Protein AF-A0A957SLB6-F1 (afdb_monomer)

pLDDT: mean 79.41, std 16.21, range [36.03, 94.94]

Nearest PDB structures (foldseek):
  7yth-assembly1_B  TM=6.280E-01  e=1.125E+00  Nostoc flagelliforme CCNUN1
  8pyh-assembly2_B  TM=6.156E-01  e=1.125E+00  Crinalium epipsammum PCC 9333
  3mg2-assembly3_B  TM=5.887E-01  e=1.190E+00  Synechocystis sp. PCC 6803
  5tuw-assembly1_E  TM=5.906E-01  e=1.407E+00  Synechocystis sp. PCC 6803 substr. Kazusa
  5tuw-assembly1_B  TM=5.927E-01  e=5.098E+00  Synechocystis sp. PCC 6803 substr. Kazusa

Radius of gyration: 18.24 Å; Cα contacts (8 Å, |Δi|>4): 444; chains: 1; bounding box: 50×48×40 Å

Structure (mmCIF, N/CA/C/O backbone):
data_AF-A0A957SLB6-F1
#
_entry.id   AF-A0A957SLB6-F1
#
loop_
_atom_site.group_PDB
_atom_site.id
_atom_site.type_symbol
_atom_site.label_atom_id
_atom_site.label_alt_id
_atom_site.label_comp_id
_atom_site.label_asym_id
_atom_site.label_entity_id
_atom_site.label_seq_id
_atom_site.pdbx_PDB_ins_code
_atom_site.Cartn_x
_atom_site.Cartn_y
_atom_site.Cartn_z
_atom_site.occupancy
_atom_site.B_iso_or_equiv
_atom_site.auth_seq_id
_atom_site.auth_comp_id
_atom_site.auth_asym_id
_atom_site.auth_atom_id
_atom_site.pdbx_PDB_model_num
ATOM 1 N N . GLU A 1 1 ? -24.392 -3.497 14.596 1.00 47.75 1 GLU A N 1
ATOM 2 C CA . GLU A 1 1 ? -22.924 -3.612 14.451 1.00 47.75 1 GLU A CA 1
ATOM 3 C C . GLU A 1 1 ? -22.234 -2.754 15.508 1.00 47.75 1 GLU A C 1
ATOM 5 O O . GLU A 1 1 ? -22.861 -1.812 15.976 1.00 47.75 1 GLU A O 1
ATOM 10 N N . GLY A 1 2 ? -21.034 -3.131 15.971 1.00 52.12 2 GLY A N 1
ATOM 11 C CA . GLY A 1 2 ? -20.387 -2.530 17.157 1.00 52.12 2 GLY A CA 1
ATOM 12 C C . GLY A 1 2 ? -20.939 -3.017 18.508 1.00 52.12 2 GLY A C 1
ATOM 13 O O . GLY A 1 2 ? -20.528 -2.544 19.563 1.00 52.12 2 GLY A O 1
ATOM 14 N N . ARG A 1 3 ? -21.874 -3.978 18.490 1.00 54.09 3 ARG A N 1
ATOM 15 C CA . ARG A 1 3 ? -22.311 -4.684 19.698 1.00 54.09 3 ARG A CA 1
ATOM 16 C C . ARG A 1 3 ? -21.194 -5.607 20.159 1.00 54.09 3 ARG A C 1
ATOM 18 O O . ARG A 1 3 ? -20.511 -6.208 19.332 1.00 54.09 3 ARG A O 1
ATOM 25 N N . ARG A 1 4 ? -21.059 -5.742 21.478 1.00 61.12 4 ARG A N 1
ATOM 26 C CA . ARG A 1 4 ? -20.295 -6.830 22.081 1.00 61.12 4 ARG A CA 1
ATOM 27 C C . ARG A 1 4 ? -20.745 -8.134 21.417 1.00 61.12 4 ARG A C 1
ATOM 29 O O . ARG A 1 4 ? -21.942 -8.410 21.349 1.00 61.12 4 ARG A O 1
ATOM 36 N N . CYS A 1 5 ? -19.798 -8.864 20.835 1.00 68.31 5 CYS A N 1
ATOM 37 C CA . CYS A 1 5 ? -20.080 -10.185 20.298 1.00 68.31 5 CYS A CA 1
ATOM 38 C C . CYS A 1 5 ? -20.182 -11.125 21.494 1.00 68.31 5 CYS A C 1
ATOM 40 O O . CYS A 1 5 ? -19.167 -11.609 21.988 1.00 68.31 5 CYS A O 1
ATOM 42 N N . ASP A 1 6 ? -21.394 -11.294 22.010 1.00 76.31 6 ASP A N 1
ATOM 43 C CA . ASP A 1 6 ? -21.646 -12.203 23.129 1.00 76.31 6 ASP A CA 1
ATOM 44 C C . ASP A 1 6 ? -21.633 -13.672 22.660 1.00 76.31 6 ASP A C 1
ATOM 46 O O . ASP A 1 6 ? -21.298 -14.567 23.434 1.00 76.31 6 ASP A O 1
ATOM 50 N N . ASP A 1 7 ? -21.868 -13.901 21.363 1.00 76.06 7 ASP A N 1
ATOM 51 C CA . ASP A 1 7 ? -21.862 -15.213 20.714 1.00 76.06 7 ASP A CA 1
ATOM 52 C C . ASP A 1 7 ? -20.478 -15.544 20.135 1.00 76.06 7 ASP A C 1
ATOM 54 O O . ASP A 1 7 ? -20.260 -15.570 18.921 1.00 76.06 7 ASP A O 1
ATOM 58 N N . LEU A 1 8 ? -19.510 -15.754 21.029 1.00 82.94 8 LEU A N 1
ATOM 59 C CA . LEU A 1 8 ? -18.212 -16.333 20.681 1.00 82.94 8 LEU A CA 1
ATOM 60 C C . LEU A 1 8 ? -18.250 -17.872 20.823 1.00 82.94 8 LEU A C 1
ATOM 62 O O . LEU A 1 8 ? -18.873 -18.376 21.757 1.00 82.94 8 LEU A O 1
ATOM 66 N N . PRO A 1 9 ? -17.548 -18.633 19.960 1.00 87.50 9 PRO A N 1
ATOM 67 C CA . PRO A 1 9 ? -16.682 -18.157 18.882 1.00 87.50 9 PRO A CA 1
ATOM 68 C C . PRO A 1 9 ? -17.473 -17.609 17.687 1.00 87.50 9 PRO A C 1
ATOM 70 O O . PRO A 1 9 ? -18.575 -18.065 17.388 1.00 87.50 9 PRO A O 1
ATOM 73 N N . LEU A 1 10 ? -16.870 -16.661 16.965 1.00 82.44 10 LEU A N 1
ATOM 74 C CA . LEU A 1 10 ? -17.372 -16.261 15.653 1.00 82.44 10 LEU A CA 1
ATOM 75 C C . LEU A 1 10 ? -17.362 -17.476 14.717 1.00 82.44 10 LEU A C 1
ATOM 77 O O . LEU A 1 10 ? -16.373 -18.202 14.628 1.00 82.44 10 LEU A O 1
ATOM 81 N N . THR A 1 11 ? -18.464 -17.678 14.006 1.00 86.38 11 THR A N 1
ATOM 82 C CA . THR A 1 11 ? -18.630 -18.727 12.999 1.00 86.38 11 THR A CA 1
ATOM 83 C C . THR A 1 11 ? -18.968 -18.084 11.660 1.00 86.38 11 THR A C 1
ATOM 85 O O . THR A 1 11 ? -19.408 -16.936 11.608 1.00 86.38 11 THR A O 1
ATOM 88 N N . ILE A 1 12 ? -18.846 -18.840 10.568 1.00 83.25 12 ILE A N 1
ATOM 89 C CA . ILE A 1 12 ? -19.309 -18.397 9.242 1.00 83.25 12 ILE A CA 1
ATOM 90 C C . ILE A 1 12 ? -20.798 -17.998 9.273 1.00 83.25 12 ILE A C 1
ATOM 92 O O . ILE A 1 12 ? -21.204 -17.098 8.549 1.00 83.25 12 ILE A O 1
ATOM 96 N N . ALA A 1 13 ? -21.607 -18.630 10.130 1.00 83.88 13 ALA A N 1
ATOM 97 C CA . ALA A 1 13 ? -23.028 -18.316 10.268 1.00 83.88 13 ALA A CA 1
ATOM 98 C C . ALA A 1 13 ? -23.302 -17.049 11.100 1.00 83.88 13 ALA A C 1
ATOM 100 O O . ALA A 1 13 ? -24.353 -16.436 10.931 1.00 83.88 13 ALA A O 1
ATOM 101 N N . SER A 1 14 ? -22.386 -16.661 11.996 1.00 83.44 14 SER A N 1
ATOM 102 C CA . SER A 1 14 ? -22.535 -15.477 12.855 1.00 83.44 14 SER A CA 1
ATOM 103 C C . SER A 1 14 ? -21.746 -14.255 12.377 1.00 83.44 14 SER A C 1
ATOM 105 O O . SER A 1 14 ? -21.970 -13.156 12.883 1.00 83.44 14 SER A O 1
ATOM 107 N N . MET A 1 15 ? -20.851 -14.408 11.394 1.00 85.69 15 MET A N 1
ATOM 108 C CA . MET A 1 15 ? -20.135 -13.279 10.801 1.00 85.69 15 MET A CA 1
ATOM 109 C C . MET A 1 15 ? -21.045 -12.459 9.878 1.00 85.69 15 MET A C 1
ATOM 111 O O . MET A 1 15 ? -21.891 -12.996 9.166 1.00 85.69 15 MET A O 1
ATOM 115 N N . GLN A 1 16 ? -20.827 -11.146 9.852 1.00 83.56 16 GLN A N 1
ATOM 116 C CA . GLN A 1 16 ? -21.460 -10.248 8.889 1.00 83.56 16 GLN A CA 1
ATOM 117 C C . GLN A 1 16 ? -20.427 -9.855 7.826 1.00 83.56 16 GLN A C 1
ATOM 119 O O . GLN A 1 16 ? -19.353 -9.365 8.187 1.00 83.56 16 GLN A O 1
ATOM 124 N N . PRO A 1 17 ? -20.699 -10.093 6.531 1.00 86.56 17 PRO A N 1
ATOM 125 C CA . PRO A 1 17 ? -19.757 -9.746 5.477 1.00 86.56 17 PRO A CA 1
ATOM 126 C C . PRO A 1 17 ? -19.684 -8.226 5.293 1.00 86.56 17 PRO A C 1
ATOM 128 O O . PRO A 1 17 ? -20.704 -7.541 5.305 1.00 86.56 17 PRO A O 1
ATOM 131 N N . VAL A 1 18 ? -18.476 -7.705 5.058 1.00 88.44 18 VAL A N 1
ATOM 132 C CA . VAL A 1 18 ? -18.269 -6.296 4.666 1.00 88.44 18 VAL A CA 1
ATOM 133 C C . VAL A 1 18 ? -18.754 -6.053 3.233 1.00 88.44 18 VAL A C 1
ATOM 135 O O . VAL A 1 18 ? -19.344 -5.021 2.927 1.00 88.44 18 VAL A O 1
ATOM 138 N N . CYS A 1 19 ? -18.495 -7.015 2.349 1.00 84.38 19 CYS A N 1
ATOM 139 C CA . CYS A 1 19 ? -18.863 -7.018 0.937 1.00 84.38 19 CYS A CA 1
ATOM 140 C C . CYS A 1 19 ? -18.949 -8.470 0.430 1.00 84.38 19 CYS A C 1
ATOM 142 O O . CYS A 1 19 ? -18.484 -9.392 1.105 1.00 84.38 19 CYS A O 1
ATOM 144 N N . HIS A 1 20 ? -19.555 -8.682 -0.741 1.00 85.25 20 HIS A N 1
ATOM 145 C CA . HIS A 1 20 ? -19.716 -10.004 -1.348 1.00 85.25 20 HIS A CA 1
ATOM 146 C C . HIS A 1 20 ? -19.368 -9.958 -2.840 1.00 85.25 20 HIS A C 1
ATOM 148 O O . HIS A 1 20 ? -19.961 -9.181 -3.585 1.00 85.25 20 HIS A O 1
ATOM 154 N N . TYR A 1 21 ? -18.420 -10.805 -3.246 1.00 85.12 21 TYR A N 1
ATOM 155 C CA . TYR A 1 21 ? -17.925 -10.940 -4.617 1.00 85.12 21 TYR A CA 1
ATOM 156 C C . TYR A 1 21 ? -17.918 -12.432 -4.995 1.00 85.12 21 TYR A C 1
ATOM 158 O O . TYR A 1 21 ? -16.923 -13.111 -4.725 1.00 85.12 21 TYR A O 1
ATOM 166 N N . PRO A 1 22 ? -19.029 -12.976 -5.529 1.00 81.56 22 PRO A N 1
ATOM 167 C CA . PRO A 1 22 ? -19.173 -14.415 -5.781 1.00 81.56 22 PRO A CA 1
ATOM 168 C C . PRO A 1 22 ? -18.145 -14.989 -6.771 1.00 81.56 22 PRO A C 1
ATOM 170 O O . PRO A 1 22 ? -17.829 -16.174 -6.730 1.00 81.56 22 PRO A O 1
ATOM 173 N N . GLU A 1 23 ? -17.588 -14.141 -7.623 1.00 82.00 23 GLU A N 1
ATOM 174 C CA . GLU A 1 23 ? -16.603 -14.450 -8.657 1.00 82.00 23 GLU A CA 1
ATOM 175 C C . GLU A 1 23 ? -15.187 -14.593 -8.072 1.00 82.00 23 GLU A C 1
ATOM 177 O O . GLU A 1 23 ? -14.287 -15.101 -8.739 1.00 82.00 23 GLU A O 1
ATOM 182 N N . GLY A 1 24 ? -14.993 -14.198 -6.808 1.00 81.31 24 GLY A N 1
ATOM 183 C CA . GLY A 1 24 ? -13.730 -14.305 -6.091 1.00 81.31 24 GLY A CA 1
ATOM 184 C C . GLY A 1 24 ? -12.791 -13.118 -6.314 1.00 81.31 24 GLY A C 1
ATOM 185 O O . GLY A 1 24 ? -13.213 -11.967 -6.362 1.00 81.31 24 GLY A O 1
ATOM 186 N N . GLU A 1 25 ? -11.489 -13.414 -6.348 1.00 79.94 25 GLU A N 1
ATOM 187 C CA . GLU A 1 25 ? -10.383 -12.459 -6.555 1.00 79.94 25 GLU A CA 1
ATOM 188 C C . GLU A 1 25 ? -10.275 -11.305 -5.544 1.00 79.94 25 GLU A C 1
ATOM 190 O O . GLU A 1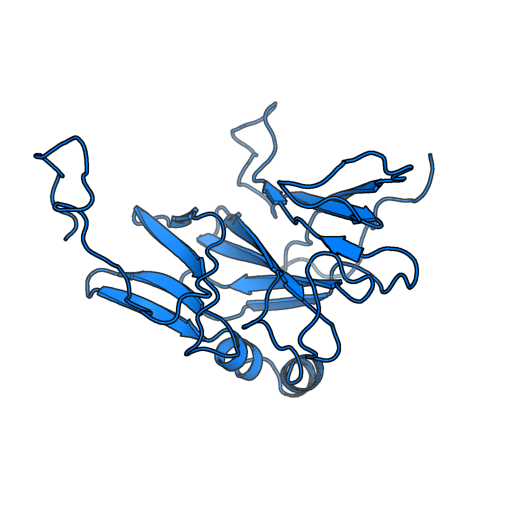 25 ? -9.568 -10.326 -5.777 1.00 79.94 25 GLU A O 1
ATOM 195 N N . VAL A 1 26 ? -10.906 -11.444 -4.377 1.00 86.00 26 VAL A N 1
ATOM 196 C CA . VAL A 1 26 ? -10.721 -10.502 -3.272 1.00 86.00 26 VAL A CA 1
ATOM 197 C C . VAL A 1 26 ? -9.348 -10.714 -2.647 1.00 86.00 26 VAL A C 1
ATOM 199 O O . VAL A 1 26 ? -8.991 -11.821 -2.238 1.00 86.00 26 VAL A O 1
ATOM 202 N N . ARG A 1 27 ? -8.585 -9.631 -2.534 1.00 86.62 27 ARG A N 1
ATOM 203 C CA . ARG A 1 27 ? -7.294 -9.606 -1.844 1.00 86.62 27 ARG A CA 1
ATOM 204 C C . ARG A 1 27 ? -7.378 -8.595 -0.732 1.00 86.62 27 ARG A C 1
ATOM 206 O O . ARG A 1 27 ? -7.741 -7.456 -0.990 1.00 86.62 27 ARG A O 1
ATOM 213 N N . VAL A 1 28 ? -7.031 -8.997 0.480 1.00 89.56 28 VAL A N 1
ATOM 214 C CA . VAL A 1 28 ? -7.103 -8.130 1.657 1.00 89.56 28 VAL A CA 1
ATOM 215 C C . VAL A 1 28 ? -5.707 -8.028 2.253 1.00 89.56 28 VAL A C 1
ATOM 217 O O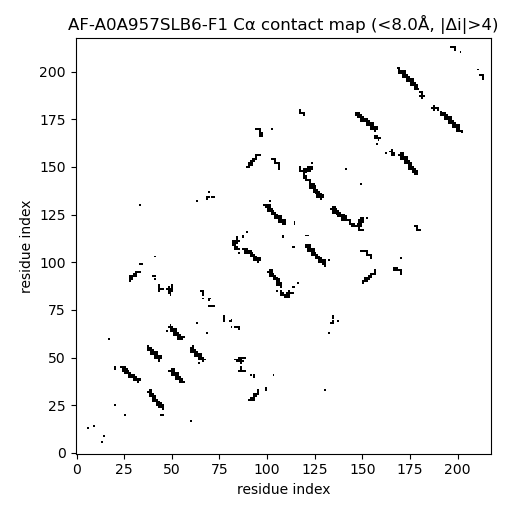 . VAL A 1 28 ? -5.041 -9.046 2.440 1.00 89.56 28 VAL A O 1
ATOM 220 N N . GLY A 1 29 ? -5.254 -6.800 2.502 1.00 90.06 29 GLY A N 1
ATOM 221 C CA . GLY A 1 29 ? -4.036 -6.547 3.267 1.00 90.06 29 GLY A CA 1
ATOM 222 C C . GLY A 1 29 ? -4.239 -6.817 4.759 1.00 90.06 29 GLY A C 1
ATOM 223 O O . GLY A 1 29 ? -5.288 -7.291 5.196 1.00 90.06 29 GLY A O 1
ATOM 224 N N . ASN A 1 30 ? -3.249 -6.471 5.580 1.00 93.25 30 ASN A N 1
ATOM 225 C CA . ASN A 1 30 ? -3.483 -6.370 7.019 1.00 93.25 30 ASN A CA 1
ATOM 226 C C . ASN A 1 30 ? -4.474 -5.224 7.332 1.00 93.25 30 ASN A C 1
ATOM 228 O O . ASN A 1 30 ? -4.899 -4.477 6.448 1.00 93.25 30 ASN A O 1
ATOM 232 N N . HIS A 1 31 ? -4.852 -5.094 8.603 1.00 93.94 31 HIS A N 1
ATOM 233 C CA . HIS A 1 31 ? -5.708 -4.011 9.077 1.00 93.94 31 HIS A CA 1
ATOM 234 C C . HIS A 1 31 ? -5.006 -3.205 10.168 1.00 93.94 31 HIS A C 1
ATOM 236 O O . HIS A 1 31 ? -4.114 -3.705 10.856 1.00 93.94 31 HIS A O 1
ATOM 242 N N . VAL A 1 32 ? -5.456 -1.969 10.348 1.00 92.75 32 VAL A N 1
ATOM 243 C CA . VAL A 1 32 ? -5.143 -1.128 11.506 1.00 92.75 32 VAL A CA 1
ATOM 244 C C . VAL A 1 32 ? -6.423 -0.569 12.101 1.00 92.75 32 VAL A C 1
ATOM 246 O O . VAL A 1 32 ? -7.481 -0.639 11.486 1.00 92.75 32 VAL A O 1
ATOM 249 N N . VAL A 1 33 ? -6.338 -0.011 13.302 1.00 90.81 33 VAL A N 1
ATOM 250 C CA . VAL A 1 33 ? -7.432 0.744 13.922 1.00 90.81 33 VAL A CA 1
ATOM 251 C C . VAL A 1 33 ? -7.031 2.205 14.032 1.00 90.81 33 VAL A C 1
ATOM 253 O O . VAL A 1 33 ? -5.850 2.492 14.222 1.00 90.81 33 VAL A O 1
ATOM 256 N N . ASP A 1 34 ? -7.974 3.136 13.926 1.00 87.56 34 ASP A N 1
ATOM 257 C CA . ASP A 1 34 ? -7.751 4.563 14.181 1.00 87.56 34 ASP A CA 1
ATOM 258 C C . ASP A 1 34 ? -7.939 4.939 15.665 1.00 87.56 34 ASP A C 1
ATOM 260 O O . ASP A 1 34 ? -8.073 4.077 16.540 1.00 87.56 34 ASP A O 1
ATOM 264 N N . ALA A 1 35 ? -7.832 6.232 15.986 1.00 85.38 35 ALA A N 1
ATOM 265 C CA . ALA A 1 35 ? -7.926 6.726 17.362 1.00 85.38 35 ALA A CA 1
ATOM 266 C C . ALA A 1 35 ? -9.334 6.550 17.964 1.00 85.38 35 ALA A C 1
ATOM 268 O O . ALA A 1 35 ? -9.503 6.637 19.179 1.00 85.38 35 ALA A O 1
ATOM 269 N N . GLN A 1 36 ? -10.334 6.283 17.124 1.00 86.50 36 GLN A N 1
ATOM 270 C CA . GLN A 1 36 ? -11.723 6.030 17.487 1.00 86.50 36 GLN A CA 1
ATOM 271 C C . GLN A 1 36 ? -12.045 4.525 17.479 1.00 86.50 36 GLN A C 1
ATOM 273 O O . GLN A 1 36 ? -13.219 4.145 17.507 1.00 86.50 36 GLN A O 1
ATOM 278 N N . ASN A 1 37 ? -11.015 3.668 17.468 1.00 87.56 37 ASN A N 1
ATOM 279 C CA . ASN A 1 37 ? -11.123 2.212 17.363 1.00 87.56 37 ASN A CA 1
ATOM 280 C C . ASN A 1 37 ? -11.878 1.748 16.108 1.00 87.56 37 ASN A C 1
ATOM 282 O O . ASN A 1 37 ? -12.490 0.678 16.122 1.00 87.56 37 ASN A O 1
ATOM 286 N N . GLN A 1 38 ? -11.854 2.532 15.027 1.00 89.88 38 GLN A N 1
ATOM 287 C CA . GLN A 1 38 ? -12.440 2.106 13.765 1.00 89.88 38 GLN A CA 1
ATOM 288 C C . GLN A 1 38 ? -11.392 1.393 12.908 1.00 89.88 38 GLN A C 1
ATOM 290 O O . GLN A 1 38 ? -10.287 1.913 12.737 1.00 89.88 38 GLN A O 1
ATOM 295 N N . PRO A 1 39 ? -11.699 0.199 12.376 1.00 93.06 39 PRO A N 1
ATOM 296 C CA . PRO A 1 39 ? -10.789 -0.523 11.502 1.00 93.06 39 PRO A CA 1
ATOM 297 C C . PRO A 1 39 ? -10.639 0.136 10.127 1.00 93.06 39 PRO A C 1
ATOM 299 O O . PRO A 1 39 ? -11.611 0.611 9.533 1.00 93.06 39 PRO A O 1
ATOM 302 N N . TRP A 1 40 ? -9.418 0.054 9.609 1.00 94.88 40 TRP A N 1
ATOM 303 C CA . TRP A 1 40 ? -9.006 0.411 8.258 1.00 94.88 40 TRP A CA 1
ATOM 304 C C . TRP A 1 40 ? -8.267 -0.765 7.623 1.00 94.88 40 TRP A C 1
ATOM 306 O O . TRP A 1 40 ? -7.439 -1.401 8.278 1.00 94.88 40 TRP A O 1
ATOM 316 N N . PHE A 1 41 ? -8.526 -1.042 6.350 1.00 94.81 41 PHE A N 1
ATOM 317 C CA . PHE A 1 41 ? -7.772 -2.035 5.585 1.00 94.81 41 PHE A CA 1
ATOM 318 C C . PHE A 1 41 ? -7.792 -1.711 4.094 1.00 94.81 41 PHE A C 1
ATOM 320 O O . PHE A 1 41 ? -8.722 -1.088 3.585 1.00 94.81 41 PHE A O 1
ATOM 327 N N . TYR A 1 42 ? -6.770 -2.165 3.378 1.00 94.06 42 TYR A N 1
ATOM 328 C CA . TYR A 1 42 ? -6.796 -2.182 1.921 1.00 94.06 42 TYR A CA 1
ATOM 329 C C . TYR A 1 42 ? -7.402 -3.498 1.430 1.00 94.06 42 TYR A C 1
ATOM 331 O O . TYR A 1 42 ? -7.063 -4.570 1.943 1.00 94.06 42 TYR A O 1
ATOM 339 N N . ALA A 1 43 ? -8.253 -3.425 0.408 1.00 92.12 43 ALA A N 1
ATOM 340 C CA . ALA A 1 43 ? -8.632 -4.594 -0.362 1.00 92.12 43 ALA A CA 1
ATOM 341 C C . ALA A 1 43 ? -8.720 -4.303 -1.859 1.00 92.12 43 ALA A C 1
ATOM 343 O O . ALA A 1 43 ? -9.315 -3.310 -2.275 1.00 92.12 43 ALA A O 1
ATOM 344 N N . SER A 1 44 ? -8.189 -5.211 -2.669 1.00 88.56 44 SER A N 1
ATOM 345 C CA . SER A 1 44 ? -8.477 -5.284 -4.098 1.00 88.56 44 SER A CA 1
ATOM 346 C C . SER A 1 44 ? -9.712 -6.163 -4.307 1.00 88.56 44 SER A C 1
ATOM 348 O O . SER A 1 44 ? -9.887 -7.194 -3.651 1.00 88.56 44 SER A O 1
ATOM 350 N N . THR A 1 45 ? -10.603 -5.707 -5.184 1.00 85.50 45 THR A N 1
ATOM 351 C CA . THR A 1 45 ? -11.881 -6.359 -5.488 1.00 85.50 45 THR A CA 1
ATOM 352 C C . THR A 1 45 ? -12.144 -6.266 -6.989 1.00 85.50 45 THR A C 1
ATOM 354 O O . THR A 1 45 ? -11.821 -5.220 -7.558 1.00 85.50 45 THR A O 1
ATOM 357 N N . PRO A 1 46 ? -12.824 -7.244 -7.614 1.00 76.69 46 PRO A N 1
ATOM 358 C CA . PRO A 1 46 ? -13.130 -7.210 -9.050 1.00 76.69 46 PRO A CA 1
ATOM 359 C C . PRO A 1 46 ? -13.863 -5.946 -9.520 1.00 76.69 46 PRO A C 1
ATOM 361 O O . PRO A 1 46 ? -13.696 -5.510 -10.653 1.00 76.69 46 PRO A O 1
ATOM 364 N N . SER A 1 47 ? -14.679 -5.337 -8.653 1.00 72.19 47 SER A N 1
ATOM 365 C CA . SER A 1 47 ? -15.477 -4.153 -8.995 1.00 72.19 47 SER A CA 1
ATOM 366 C C . SER A 1 47 ? -14.713 -2.829 -8.928 1.00 72.19 47 SER A C 1
ATOM 368 O O . SER A 1 47 ? -15.291 -1.796 -9.254 1.00 72.19 47 SER A O 1
ATOM 370 N N . LYS A 1 48 ? -13.472 -2.822 -8.424 1.00 70.19 48 LYS A N 1
ATOM 371 C CA . LYS A 1 48 ? -12.671 -1.606 -8.236 1.00 70.19 48 LYS A CA 1
ATOM 372 C C . LYS A 1 48 ? -11.291 -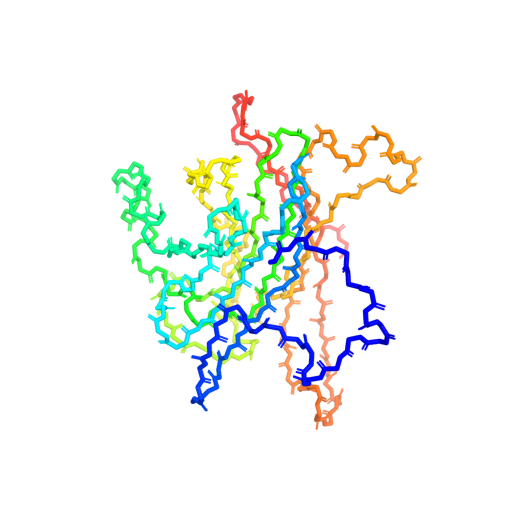1.797 -8.841 1.00 70.19 48 LYS A C 1
ATOM 374 O O . LYS A 1 48 ? -10.404 -2.364 -8.202 1.00 70.19 48 LYS A O 1
ATOM 379 N N . SER A 1 49 ? -11.105 -1.273 -10.049 1.00 68.12 49 SER A N 1
ATOM 380 C CA . SER A 1 49 ? -9.810 -1.258 -10.738 1.00 68.12 49 SER A CA 1
ATOM 381 C C . SER A 1 49 ? -8.735 -0.488 -9.966 1.00 68.12 49 SER A C 1
ATOM 383 O O . SER A 1 49 ? -7.557 -0.721 -10.182 1.00 68.12 49 SER A O 1
ATOM 385 N N . GLY A 1 50 ? -9.107 0.405 -9.042 1.00 74.12 50 GLY A N 1
ATOM 386 C CA . GLY A 1 50 ? -8.171 1.078 -8.138 1.00 74.12 50 GLY A CA 1
ATOM 387 C C . GLY A 1 50 ? -7.924 0.343 -6.813 1.00 74.12 50 GLY A C 1
ATOM 388 O O . GLY A 1 50 ? -7.198 0.833 -5.952 1.00 74.12 50 GLY A O 1
ATOM 389 N N . GLY A 1 51 ? -8.556 -0.806 -6.566 1.00 87.44 51 GLY A N 1
ATOM 390 C CA . GLY A 1 51 ? -8.677 -1.309 -5.199 1.00 87.44 51 GLY A CA 1
ATOM 391 C C . GLY A 1 51 ? -9.368 -0.296 -4.269 1.00 87.44 51 GLY A C 1
ATOM 392 O O . GLY A 1 51 ? -9.812 0.781 -4.668 1.00 87.44 51 GLY A O 1
ATOM 393 N N . GLY A 1 52 ? -9.528 -0.666 -3.006 1.00 91.25 52 GLY A N 1
ATOM 394 C CA . GLY A 1 52 ? -10.264 0.123 -2.031 1.00 91.25 52 GLY A CA 1
ATOM 395 C C . GLY A 1 52 ? -9.508 0.265 -0.724 1.00 91.25 52 GLY A C 1
ATOM 396 O O . GLY A 1 52 ? -9.102 -0.736 -0.136 1.00 91.25 52 GLY A O 1
ATOM 397 N N . LEU A 1 53 ? -9.392 1.496 -0.230 1.00 93.81 53 LEU A N 1
ATOM 398 C CA . LEU A 1 53 ? -9.118 1.741 1.181 1.00 93.81 53 LEU A CA 1
ATOM 399 C C . LEU A 1 53 ? -10.454 1.743 1.927 1.00 93.81 53 LEU A C 1
ATOM 401 O O . LEU A 1 53 ? -11.272 2.657 1.780 1.00 93.81 53 LEU A O 1
ATOM 405 N N . TRP A 1 54 ? -10.692 0.678 2.681 1.00 94.56 54 TRP A N 1
ATOM 406 C CA . TRP A 1 54 ? -11.898 0.474 3.466 1.00 94.56 54 TRP A CA 1
ATOM 407 C C . TRP A 1 54 ? -11.714 1.044 4.863 1.00 94.56 54 TRP A C 1
ATOM 409 O O . TRP A 1 54 ? -10.683 0.820 5.495 1.00 94.56 54 TRP A O 1
ATOM 419 N N . HIS A 1 55 ? -12.735 1.738 5.356 1.00 93.94 55 HIS A N 1
ATOM 420 C CA . HIS A 1 55 ? -12.818 2.163 6.747 1.00 93.94 55 HIS A CA 1
ATOM 421 C C . HIS A 1 55 ? -14.229 1.962 7.287 1.00 93.94 55 HIS A C 1
ATOM 423 O O . HIS A 1 55 ? -15.215 2.013 6.541 1.00 93.94 55 HIS A O 1
ATOM 429 N N . ARG A 1 56 ? -14.326 1.749 8.596 1.00 91.88 56 ARG A N 1
ATOM 430 C CA . ARG A 1 56 ? -15.602 1.743 9.305 1.00 91.88 56 ARG A CA 1
ATOM 431 C C . ARG A 1 56 ? -15.883 3.120 9.902 1.00 91.88 56 ARG A C 1
ATOM 433 O O . ARG A 1 56 ? -15.003 3.743 10.478 1.00 91.88 56 ARG A O 1
ATOM 440 N N . SER A 1 57 ? -17.125 3.571 9.800 1.00 89.88 57 SER A N 1
ATOM 441 C CA . SER A 1 57 ? -17.635 4.743 10.510 1.00 89.88 57 SER A CA 1
ATOM 442 C C . SER A 1 57 ? -18.862 4.368 11.356 1.00 89.88 57 SER A C 1
ATOM 444 O O . SER A 1 57 ? -19.279 3.202 11.409 1.00 89.88 57 SER A O 1
ATOM 446 N N . ALA A 1 58 ? -19.469 5.365 12.006 1.00 87.94 58 ALA A N 1
ATOM 447 C CA . ALA A 1 58 ? -20.754 5.200 12.682 1.00 87.94 58 ALA A CA 1
ATOM 448 C C . ALA A 1 58 ? -21.860 4.711 11.724 1.00 87.94 58 ALA A C 1
ATOM 450 O O . ALA A 1 58 ? -22.680 3.881 12.119 1.00 87.94 58 ALA A O 1
ATOM 451 N N . ASP A 1 59 ? -21.829 5.157 10.466 1.00 89.50 59 ASP A N 1
ATOM 452 C CA . ASP A 1 59 ? -22.890 4.912 9.484 1.00 89.50 59 ASP A CA 1
ATOM 453 C C . ASP A 1 59 ? -22.706 3.610 8.701 1.00 89.50 59 ASP A C 1
ATOM 455 O O . ASP A 1 59 ? -23.647 3.125 8.074 1.00 89.50 59 ASP A O 1
ATOM 459 N N . GLY A 1 60 ? -21.513 3.013 8.715 1.00 91.38 60 GLY A N 1
ATOM 460 C CA . GLY A 1 60 ? -21.270 1.846 7.879 1.00 91.38 60 GLY A CA 1
ATOM 461 C C . GLY A 1 60 ? -19.813 1.582 7.552 1.00 91.38 60 GLY A C 1
ATOM 462 O O . GLY A 1 60 ? -18.897 2.248 8.030 1.00 91.38 60 GLY A O 1
ATOM 463 N N . TRP A 1 61 ? -19.614 0.577 6.708 1.00 92.88 61 TRP A N 1
ATOM 464 C CA . TRP A 1 61 ? -18.372 0.409 5.968 1.00 92.88 61 TRP A CA 1
ATOM 465 C C . TRP A 1 61 ? -18.370 1.326 4.751 1.00 92.88 61 TRP A C 1
ATOM 467 O O . TRP A 1 61 ? -19.361 1.413 4.029 1.00 92.88 61 TRP A O 1
ATOM 477 N N . HIS A 1 62 ? -17.237 1.970 4.498 1.00 91.56 62 HIS A N 1
ATOM 478 C CA . HIS A 1 62 ? -17.032 2.806 3.324 1.00 91.56 62 HIS A CA 1
ATOM 479 C C . HIS A 1 62 ? -15.731 2.412 2.640 1.00 91.56 62 HIS A C 1
ATOM 481 O O . HIS A 1 62 ? -14.720 2.198 3.305 1.00 91.56 62 HIS A O 1
ATOM 487 N N . ALA A 1 63 ? -15.743 2.383 1.311 1.00 91.75 63 ALA A N 1
ATOM 488 C CA . ALA A 1 63 ? -14.569 2.099 0.499 1.00 91.75 63 ALA A CA 1
ATOM 489 C C . ALA A 1 63 ? -14.230 3.310 -0.364 1.00 91.75 63 ALA A C 1
ATOM 491 O O . ALA A 1 63 ? -15.029 3.678 -1.228 1.00 91.75 63 ALA A O 1
ATOM 492 N N . ARG A 1 64 ? -13.035 3.873 -0.194 1.00 90.81 64 ARG A N 1
ATOM 493 C CA . ARG A 1 64 ? -12.494 4.887 -1.109 1.00 90.81 64 ARG A CA 1
ATOM 494 C C . ARG A 1 64 ? -11.703 4.204 -2.206 1.00 90.81 64 ARG A C 1
ATOM 496 O O . ARG A 1 64 ? -10.878 3.349 -1.900 1.00 90.81 64 ARG A O 1
ATOM 503 N N . ASP A 1 65 ? -11.994 4.534 -3.456 1.00 90.94 65 ASP A N 1
ATOM 504 C CA . ASP A 1 65 ? -11.209 4.034 -4.581 1.00 90.94 65 ASP A CA 1
ATOM 505 C C . ASP A 1 65 ? -9.840 4.736 -4.600 1.00 90.94 65 ASP A C 1
ATOM 507 O O . ASP A 1 65 ? -9.771 5.963 -4.488 1.00 90.94 65 ASP A O 1
ATOM 511 N N . LEU A 1 66 ? -8.738 3.982 -4.680 1.00 90.81 66 LEU A N 1
ATOM 512 C CA . LEU A 1 66 ? -7.411 4.609 -4.674 1.00 90.81 66 LEU A CA 1
ATOM 513 C C . LEU A 1 66 ? -7.142 5.406 -5.956 1.00 90.81 66 LEU A C 1
ATOM 515 O O . LEU A 1 66 ? -6.413 6.392 -5.890 1.00 90.81 66 LEU A O 1
ATOM 519 N N . ALA A 1 67 ? -7.736 5.039 -7.095 1.00 88.62 67 ALA A N 1
ATOM 520 C CA . ALA A 1 67 ? -7.602 5.811 -8.328 1.00 88.62 67 ALA A CA 1
ATOM 521 C C . ALA A 1 67 ? -8.275 7.187 -8.188 1.00 88.62 67 ALA A C 1
ATOM 523 O O . ALA A 1 67 ? -7.711 8.199 -8.608 1.00 88.62 67 ALA A O 1
ATOM 524 N N . GLU A 1 68 ? -9.431 7.251 -7.518 1.00 89.75 68 GLU A N 1
ATOM 525 C CA . GLU A 1 68 ? -10.088 8.522 -7.175 1.00 89.75 68 GLU A CA 1
ATOM 526 C C . GLU A 1 68 ? -9.228 9.364 -6.222 1.00 89.75 68 GLU A C 1
ATOM 528 O O . GLU A 1 68 ? -9.117 10.579 -6.392 1.00 89.75 68 GLU A O 1
ATOM 533 N N . LEU A 1 69 ? -8.569 8.731 -5.244 1.00 90.81 69 LEU A N 1
ATOM 534 C CA . LEU A 1 69 ? -7.633 9.422 -4.354 1.00 90.81 69 LEU A CA 1
ATOM 535 C C . LEU A 1 69 ? -6.439 9.996 -5.125 1.00 90.81 69 LEU A C 1
ATOM 537 O O . LEU A 1 69 ? -6.098 11.161 -4.918 1.00 90.81 69 LEU A O 1
ATOM 541 N N . CYS A 1 70 ? -5.844 9.233 -6.045 1.00 90.44 70 CYS A N 1
ATOM 542 C CA . CYS A 1 70 ? -4.767 9.712 -6.918 1.00 90.44 70 CYS A CA 1
ATOM 543 C C . CYS A 1 70 ? -5.209 10.922 -7.753 1.00 90.44 70 CYS A C 1
ATOM 545 O O . CYS A 1 70 ? -4.452 11.881 -7.901 1.00 90.44 70 CYS A O 1
ATOM 547 N N . ALA A 1 71 ? -6.449 10.912 -8.251 1.00 89.69 71 ALA A N 1
ATOM 548 C CA . ALA A 1 71 ? -7.014 12.020 -9.018 1.00 89.69 71 ALA A CA 1
ATOM 549 C C . ALA A 1 71 ? -7.220 13.307 -8.193 1.00 89.69 71 ALA A C 1
ATOM 551 O O . ALA A 1 71 ? -7.359 14.379 -8.779 1.00 89.69 71 ALA A O 1
ATOM 552 N N . SER A 1 72 ? -7.215 13.229 -6.856 1.00 91.06 72 SER A N 1
ATOM 553 C CA . SER A 1 72 ? -7.318 14.403 -5.971 1.00 91.06 72 SER A CA 1
ATOM 554 C C . SER A 1 72 ? -5.993 15.138 -5.719 1.00 91.06 72 SER A C 1
ATOM 556 O O . SER A 1 72 ? -5.999 16.196 -5.088 1.00 91.06 72 SER A O 1
ATOM 558 N N . LEU A 1 73 ? -4.864 14.599 -6.196 1.00 89.19 73 LEU A N 1
ATOM 559 C CA . LEU A 1 73 ? -3.555 15.248 -6.091 1.00 89.19 73 LEU A CA 1
ATOM 560 C C . LEU A 1 73 ? -3.463 16.495 -6.985 1.00 89.19 73 LEU A C 1
ATOM 562 O O . LEU A 1 73 ? -4.306 16.738 -7.851 1.00 89.19 73 LEU A O 1
ATOM 566 N N . ALA A 1 74 ? -2.384 17.268 -6.819 1.00 89.56 74 ALA A N 1
ATOM 567 C CA . ALA A 1 74 ? -2.053 18.330 -7.765 1.00 89.56 74 ALA A CA 1
ATOM 568 C C . ALA A 1 74 ? -1.960 17.761 -9.200 1.00 89.56 74 ALA A C 1
ATOM 570 O O . ALA A 1 74 ? -1.472 16.639 -9.363 1.00 89.56 74 ALA A O 1
ATOM 571 N N . PRO A 1 75 ? -2.371 18.502 -10.252 1.00 91.81 75 PRO A N 1
ATOM 572 C CA . PRO A 1 75 ? -2.494 17.959 -11.610 1.00 91.81 75 PRO A CA 1
ATOM 573 C C . PRO A 1 75 ? -1.248 17.235 -12.135 1.00 91.81 75 PRO A C 1
ATOM 575 O O . PRO A 1 75 ? -1.364 16.207 -12.796 1.00 91.81 75 PRO A O 1
ATOM 578 N N . GLU A 1 76 ? -0.056 17.733 -11.809 1.00 90.25 76 GLU A N 1
ATOM 579 C CA . GLU A 1 76 ? 1.220 17.115 -12.186 1.00 90.25 76 GLU A CA 1
ATOM 580 C C . GLU A 1 76 ? 1.451 15.753 -11.510 1.00 90.25 76 GLU A C 1
ATOM 582 O O . GLU A 1 76 ? 1.890 14.798 -12.151 1.00 90.25 76 GLU A O 1
ATOM 587 N N . GLN A 1 77 ? 1.096 15.633 -10.229 1.00 87.25 77 GLN A N 1
ATOM 588 C CA . GLN A 1 77 ? 1.201 14.391 -9.468 1.00 87.25 77 GLN A CA 1
ATOM 589 C C . GLN A 1 77 ? 0.112 13.404 -9.891 1.00 87.25 77 GLN A C 1
ATOM 591 O O . GLN A 1 77 ? 0.399 12.227 -10.098 1.00 87.25 77 GLN A O 1
ATOM 596 N N . ALA A 1 78 ? -1.119 13.882 -10.084 1.00 90.19 78 ALA A N 1
ATOM 597 C CA . ALA A 1 78 ? -2.213 13.066 -10.592 1.00 90.19 78 ALA A CA 1
ATOM 598 C C . ALA A 1 78 ? -1.856 12.479 -11.967 1.00 90.19 78 ALA A C 1
ATOM 600 O O . ALA A 1 78 ? -1.974 11.274 -12.162 1.00 90.19 78 ALA A O 1
ATOM 601 N N . ALA A 1 79 ? -1.323 13.289 -12.891 1.00 90.44 79 ALA A N 1
ATOM 602 C CA . ALA A 1 79 ? -0.869 12.819 -14.201 1.00 90.44 79 ALA A CA 1
ATOM 603 C C . ALA A 1 79 ? 0.259 11.780 -14.096 1.00 90.44 79 ALA A C 1
ATOM 605 O O . ALA A 1 79 ? 0.252 10.789 -14.829 1.00 90.44 79 ALA A O 1
ATOM 606 N N . ARG A 1 80 ? 1.197 11.965 -13.155 1.00 89.69 80 ARG A N 1
ATOM 607 C CA . ARG A 1 80 ? 2.286 11.013 -12.899 1.00 89.69 80 ARG A CA 1
ATOM 608 C C . ARG A 1 80 ? 1.782 9.638 -12.464 1.00 89.69 80 ARG A C 1
ATOM 610 O O . ARG A 1 80 ? 2.445 8.662 -12.778 1.00 89.69 80 ARG A O 1
ATOM 617 N N . PHE A 1 81 ? 0.651 9.544 -11.768 1.00 89.69 81 PHE A N 1
ATOM 618 C CA . PHE A 1 81 ? 0.147 8.280 -11.214 1.00 89.69 81 PHE A CA 1
ATOM 619 C C . PHE A 1 81 ? -1.177 7.806 -11.826 1.00 89.69 81 PHE A C 1
ATOM 621 O O . PHE A 1 81 ? -1.698 6.769 -11.426 1.00 89.69 81 PHE A O 1
ATOM 628 N N . ALA A 1 82 ? -1.711 8.522 -12.819 1.00 87.94 82 ALA A N 1
ATOM 629 C CA . ALA A 1 82 ? -2.997 8.219 -13.453 1.00 87.94 82 ALA A CA 1
ATOM 630 C C . ALA A 1 82 ? -3.049 6.836 -14.119 1.00 87.94 82 ALA A C 1
ATOM 632 O O . ALA A 1 82 ? -4.129 6.286 -14.312 1.00 87.94 82 ALA A O 1
ATOM 633 N N . HIS A 1 83 ? -1.893 6.288 -14.490 1.00 87.62 83 HIS A N 1
ATOM 634 C CA . HIS A 1 83 ? -1.782 4.979 -15.124 1.00 87.62 83 HIS A CA 1
ATOM 635 C C . HIS A 1 83 ? -1.658 3.829 -14.119 1.00 87.62 83 HIS A C 1
ATOM 637 O O . HIS A 1 83 ? -1.658 2.683 -14.550 1.00 87.62 83 HIS A O 1
ATOM 643 N N . LEU A 1 84 ? -1.508 4.084 -12.813 1.00 88.19 84 LEU A N 1
ATOM 644 C CA . LEU A 1 84 ? -1.361 3.000 -11.844 1.00 88.19 84 LEU A CA 1
ATOM 645 C C . LEU A 1 84 ? -2.656 2.185 -11.750 1.00 88.19 84 LEU A C 1
ATOM 647 O O . LEU A 1 84 ? -3.695 2.693 -11.335 1.00 88.19 84 LEU A O 1
ATOM 651 N N . ASP A 1 85 ? -2.560 0.896 -12.067 1.00 85.25 85 ASP A N 1
ATOM 652 C CA . ASP A 1 85 ? -3.593 -0.091 -11.767 1.00 85.25 85 ASP A CA 1
ATOM 653 C C . ASP A 1 85 ? -3.214 -0.788 -10.465 1.00 85.25 85 ASP A C 1
ATOM 655 O O . ASP A 1 85 ? -2.234 -1.525 -10.379 1.00 85.25 85 ASP A O 1
ATOM 659 N N . VAL A 1 86 ? -3.990 -0.534 -9.424 1.00 80.50 86 VAL A N 1
ATOM 660 C CA . VAL A 1 86 ? -3.811 -1.139 -8.100 1.00 80.50 86 VAL A CA 1
ATOM 661 C C . VAL A 1 86 ? -4.953 -2.097 -7.755 1.00 80.50 86 VAL A C 1
ATOM 663 O O . VAL A 1 86 ? -4.954 -2.694 -6.681 1.00 80.50 86 VAL A O 1
ATOM 666 N N . GLY A 1 87 ? -5.886 -2.330 -8.679 1.00 74.75 87 GLY A N 1
ATOM 667 C CA . GLY A 1 87 ? -6.924 -3.355 -8.595 1.00 74.75 87 GLY A CA 1
ATOM 668 C C . GLY A 1 87 ? -6.341 -4.753 -8.745 1.00 74.75 87 GLY A C 1
ATOM 669 O O . GLY A 1 87 ? -6.863 -5.710 -8.180 1.00 74.75 87 GLY A O 1
ATOM 670 N N . HIS A 1 88 ? -5.186 -4.874 -9.394 1.00 67.25 88 HIS A N 1
ATOM 671 C CA . HIS A 1 88 ? -4.392 -6.101 -9.401 1.00 67.25 88 HIS A CA 1
ATOM 672 C C . HIS A 1 88 ? -3.274 -6.134 -8.357 1.00 67.25 88 HIS A C 1
ATOM 674 O O . HIS A 1 88 ? -2.510 -7.106 -8.352 1.00 67.25 88 HIS A O 1
ATOM 680 N N . GLY A 1 89 ? -3.210 -5.132 -7.468 1.00 61.81 89 GLY A N 1
ATOM 681 C CA . GLY A 1 89 ? -2.208 -5.002 -6.410 1.00 61.81 89 GLY A CA 1
ATOM 682 C C . GLY A 1 89 ? -1.908 -6.341 -5.739 1.00 61.81 89 GLY A C 1
ATOM 683 O O . GLY A 1 89 ? -2.811 -7.072 -5.315 1.00 61.81 89 GLY A O 1
ATOM 684 N N . ARG A 1 90 ? -0.627 -6.726 -5.739 1.00 75.75 90 ARG A N 1
ATOM 685 C CA . ARG A 1 90 ? -0.236 -8.107 -5.415 1.00 75.75 90 ARG A CA 1
ATOM 686 C C . ARG A 1 90 ? 0.038 -8.288 -3.929 1.00 75.75 90 ARG A C 1
ATOM 688 O O . ARG A 1 90 ? -0.480 -9.229 -3.341 1.00 75.75 90 ARG A O 1
ATOM 695 N N . SER A 1 91 ? 0.764 -7.362 -3.315 1.00 88.56 91 SER A N 1
ATOM 696 C CA . SER A 1 91 ? 1.052 -7.370 -1.879 1.00 88.56 91 SER A CA 1
ATOM 697 C C . SER A 1 91 ? 0.959 -5.964 -1.314 1.00 88.56 91 SER A C 1
ATOM 699 O O . SER A 1 91 ? 1.432 -5.024 -1.949 1.00 88.56 91 SER A O 1
ATOM 701 N N . SER A 1 92 ? 0.386 -5.825 -0.125 1.00 92.94 92 SER A N 1
ATOM 702 C CA . SER A 1 92 ? 0.179 -4.534 0.524 1.00 92.94 92 SER A CA 1
ATOM 703 C C . SER A 1 92 ? 0.446 -4.623 2.017 1.00 92.94 92 SER A C 1
ATOM 705 O O . SER A 1 92 ? 0.152 -5.656 2.619 1.00 92.94 92 SER A O 1
ATOM 707 N N . SER A 1 93 ? 0.867 -3.515 2.614 1.00 94.94 93 SER A N 1
ATOM 708 C CA . SER A 1 93 ? 0.874 -3.333 4.060 1.00 94.94 93 SER A CA 1
ATOM 709 C C . SER A 1 93 ? 0.285 -1.984 4.417 1.00 94.94 93 SER A C 1
ATOM 711 O O . SER A 1 93 ? 0.592 -0.986 3.770 1.00 94.94 93 SER A O 1
ATOM 713 N N . ILE A 1 94 ? -0.524 -1.952 5.470 1.00 94.62 94 ILE A N 1
ATOM 714 C CA . ILE A 1 94 ? -1.107 -0.735 6.034 1.00 94.62 94 ILE A CA 1
ATOM 715 C C . ILE A 1 94 ? -0.607 -0.519 7.464 1.00 94.62 94 ILE A C 1
ATOM 717 O O . ILE A 1 94 ? -0.437 -1.471 8.222 1.00 94.62 94 ILE A O 1
ATOM 721 N N . SER A 1 95 ? -0.363 0.732 7.833 1.00 93.19 95 SER A N 1
ATOM 722 C CA . SER A 1 95 ? -0.040 1.153 9.192 1.00 93.19 95 SER A CA 1
ATOM 723 C C . SER A 1 95 ? -0.707 2.496 9.506 1.00 93.19 95 SER A C 1
ATOM 725 O O . SER A 1 95 ? -1.372 3.096 8.662 1.00 93.19 95 SER A O 1
ATOM 727 N N . ARG A 1 96 ? -0.545 2.970 10.736 1.00 89.75 96 ARG A N 1
ATOM 728 C CA . ARG A 1 96 ? -0.989 4.293 11.193 1.00 89.75 96 ARG A CA 1
ATOM 729 C C . ARG A 1 96 ? 0.166 4.990 11.908 1.00 89.75 96 ARG A C 1
ATOM 731 O O . ARG A 1 96 ? 1.062 4.311 12.386 1.00 89.75 96 ARG A O 1
ATOM 738 N N . ASP A 1 97 ? 0.151 6.303 12.058 1.00 86.81 97 ASP A N 1
ATOM 739 C CA . ASP A 1 97 ? 1.047 7.001 12.991 1.00 86.81 97 ASP A CA 1
ATOM 740 C C . ASP A 1 97 ? 0.290 7.617 14.187 1.00 86.81 97 ASP A C 1
ATOM 742 O O . ASP A 1 97 ? -0.897 7.349 14.416 1.00 86.81 97 ASP A O 1
ATOM 746 N N . ARG A 1 98 ? 0.986 8.421 15.005 1.00 83.75 98 ARG A N 1
ATOM 747 C CA . ARG A 1 98 ? 0.380 9.177 16.119 1.00 83.75 98 ARG A CA 1
ATOM 748 C C . ARG A 1 98 ? -0.506 10.333 15.694 1.00 83.75 98 ARG A C 1
ATOM 750 O O . ARG A 1 98 ? -1.403 10.683 16.457 1.00 83.75 98 ARG A O 1
ATOM 757 N N . ALA A 1 99 ? -0.257 10.927 14.532 1.00 85.19 99 ALA A N 1
ATOM 758 C CA . ALA A 1 99 ? -1.119 11.966 13.982 1.00 85.19 99 ALA A CA 1
ATOM 759 C C . ALA A 1 99 ? -2.431 11.377 13.429 1.00 85.19 99 ALA A C 1
ATOM 761 O O . ALA A 1 99 ? -3.345 12.120 13.076 1.00 85.19 99 ALA A O 1
ATOM 762 N N . GLY A 1 100 ? -2.544 10.044 13.396 1.00 87.81 100 GLY A N 1
ATOM 763 C CA . GLY A 1 100 ? -3.698 9.336 12.865 1.00 87.81 100 GLY A CA 1
ATOM 764 C C . GLY A 1 100 ? -3.670 9.239 11.344 1.00 87.81 100 GLY A C 1
ATOM 765 O O . GLY A 1 100 ? -4.688 8.883 10.758 1.00 87.81 100 GLY A O 1
ATOM 766 N N . GLN A 1 101 ? -2.536 9.546 10.706 1.00 91.56 101 GLN A N 1
ATOM 767 C CA . GLN A 1 101 ? -2.388 9.325 9.275 1.00 91.56 101 GLN A CA 1
ATOM 768 C C . GLN A 1 101 ? -2.267 7.826 9.015 1.00 91.56 101 GLN A C 1
ATOM 770 O O . GLN A 1 101 ? -1.686 7.082 9.810 1.00 91.56 101 GLN A O 1
ATOM 775 N N . ILE A 1 102 ? -2.841 7.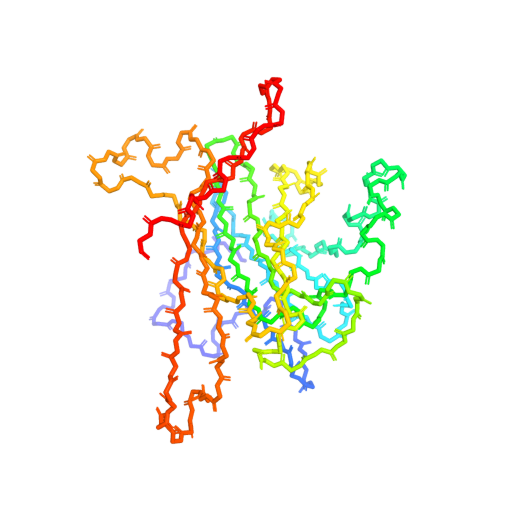395 7.904 1.00 93.00 102 ILE A N 1
ATOM 776 C CA . ILE A 1 102 ? -2.842 6.027 7.417 1.00 93.00 102 ILE A CA 1
ATOM 777 C C . ILE A 1 102 ? -1.754 5.905 6.356 1.00 93.00 102 ILE A C 1
ATOM 779 O O . ILE A 1 102 ? -1.726 6.643 5.375 1.00 93.00 102 ILE A O 1
ATOM 783 N N . HIS A 1 103 ? -0.863 4.950 6.570 1.00 94.06 103 HIS A N 1
ATOM 784 C CA . HIS A 1 103 ? 0.278 4.651 5.719 1.00 94.06 103 HIS A CA 1
ATOM 785 C C . HIS A 1 103 ? -0.039 3.372 4.959 1.00 94.06 103 HIS A C 1
ATOM 787 O O . HIS A 1 103 ? -0.364 2.371 5.589 1.00 94.06 103 HIS A O 1
ATOM 793 N N . LEU A 1 104 ? 0.049 3.373 3.635 1.00 94.75 104 LEU A N 1
ATOM 794 C CA . LEU A 1 104 ? -0.191 2.194 2.805 1.00 94.75 104 LEU A CA 1
ATOM 795 C C . LEU A 1 104 ? 0.977 2.028 1.839 1.00 94.75 104 LEU A C 1
ATOM 797 O O . LEU A 1 104 ? 1.248 2.934 1.065 1.00 94.75 104 LEU A O 1
ATOM 801 N N . ILE A 1 105 ? 1.643 0.875 1.849 1.00 94.69 105 ILE A N 1
ATOM 802 C CA . ILE A 1 105 ? 2.555 0.478 0.770 1.00 94.69 105 ILE A CA 1
ATOM 803 C C . ILE A 1 105 ? 1.919 -0.660 -0.010 1.00 94.69 105 ILE A C 1
ATOM 805 O O . ILE A 1 105 ? 1.396 -1.602 0.584 1.00 94.69 105 ILE A O 1
ATOM 809 N N . LEU A 1 106 ? 1.985 -0.593 -1.335 1.00 93.44 106 LEU A N 1
ATOM 810 C CA . LEU A 1 106 ? 1.437 -1.595 -2.233 1.00 93.44 106 LEU A CA 1
ATOM 811 C C . LEU A 1 106 ? 2.384 -1.863 -3.404 1.00 93.44 106 LEU A C 1
ATOM 813 O O . LEU A 1 106 ? 2.958 -0.940 -3.974 1.00 93.44 106 LEU A O 1
ATOM 817 N N . ALA A 1 107 ? 2.521 -3.141 -3.760 1.00 92.25 107 ALA A N 1
ATOM 818 C CA . ALA A 1 107 ? 3.261 -3.596 -4.930 1.00 92.25 107 ALA A CA 1
ATOM 819 C C . ALA A 1 107 ? 2.354 -3.631 -6.167 1.00 92.25 107 ALA A C 1
ATOM 821 O O . ALA A 1 107 ? 1.361 -4.375 -6.186 1.00 92.25 107 ALA A O 1
ATOM 822 N N . THR A 1 108 ? 2.703 -2.855 -7.192 1.00 91.25 108 THR A N 1
ATOM 823 C CA . THR A 1 108 ? 2.046 -2.891 -8.503 1.00 91.25 108 THR A CA 1
ATOM 824 C C . THR A 1 108 ? 3.023 -2.607 -9.646 1.00 91.25 108 THR A C 1
ATOM 826 O O . THR A 1 108 ? 4.155 -2.190 -9.428 1.00 91.25 108 THR A O 1
ATOM 829 N N . ASN A 1 109 ? 2.592 -2.857 -10.879 1.00 90.88 109 ASN A N 1
ATOM 830 C CA . ASN A 1 109 ? 3.359 -2.526 -12.067 1.00 90.88 109 ASN A CA 1
ATOM 831 C C . ASN A 1 109 ? 3.299 -1.003 -12.320 1.00 90.88 109 ASN A C 1
ATOM 833 O O . ASN A 1 109 ? 2.202 -0.441 -12.416 1.00 90.88 109 ASN A O 1
ATOM 837 N N . PRO A 1 110 ? 4.450 -0.331 -12.494 1.00 91.06 110 PRO A N 1
ATOM 838 C CA . PRO A 1 110 ? 4.526 1.113 -12.684 1.00 91.06 110 PRO A CA 1
ATOM 839 C C . PRO A 1 110 ? 3.967 1.580 -14.032 1.00 91.06 110 PRO A C 1
ATOM 841 O O . PRO A 1 110 ? 3.925 2.769 -14.266 1.00 91.06 110 PRO A O 1
ATOM 844 N N . ASN A 1 111 ? 3.554 0.687 -14.932 1.00 90.06 111 ASN A N 1
ATOM 845 C CA . ASN A 1 111 ? 2.925 1.023 -16.212 1.00 90.06 111 ASN A CA 1
ATOM 846 C C . ASN A 1 111 ? 1.429 0.662 -16.241 1.00 90.06 111 ASN A C 1
ATOM 848 O O . ASN A 1 111 ? 0.821 0.671 -17.311 1.00 90.06 111 ASN A O 1
ATOM 852 N N . GLY A 1 112 ? 0.841 0.290 -15.096 1.00 88.12 112 GLY A N 1
ATOM 853 C CA . GLY A 1 112 ? -0.578 -0.069 -15.004 1.00 88.12 112 GLY A CA 1
ATOM 854 C C . GLY A 1 112 ? -0.942 -1.428 -15.587 1.00 88.12 112 GLY A C 1
ATOM 855 O O . GLY A 1 112 ? -2.114 -1.710 -15.812 1.00 88.12 112 GLY A O 1
ATOM 856 N N . GLN A 1 113 ? 0.045 -2.271 -15.887 1.00 88.75 113 GLN A N 1
ATOM 857 C CA . GLN A 1 113 ? -0.211 -3.570 -16.496 1.00 88.75 113 GLN A CA 1
ATOM 858 C C . GLN A 1 113 ? -0.546 -4.622 -15.438 1.00 88.75 113 GLN A C 1
ATOM 860 O O . GLN A 1 113 ? 0.102 -4.722 -14.396 1.00 88.75 113 GLN A O 1
ATOM 865 N N . ALA A 1 114 ? -1.522 -5.477 -15.739 1.00 85.31 114 ALA A N 1
ATOM 866 C CA . ALA A 1 114 ? -1.783 -6.660 -14.935 1.00 85.31 114 ALA A CA 1
ATOM 867 C C . ALA A 1 114 ? -0.618 -7.655 -15.073 1.00 85.31 114 ALA A C 1
ATOM 869 O O . ALA A 1 114 ? -0.399 -8.229 -16.139 1.00 85.31 114 ALA A O 1
ATOM 870 N N . VAL A 1 115 ? 0.106 -7.892 -13.979 1.00 85.69 115 VAL A N 1
ATOM 871 C CA . VAL A 1 115 ? 1.272 -8.793 -13.949 1.00 85.69 115 VAL A CA 1
ATOM 872 C C . VAL A 1 115 ? 1.085 -9.956 -12.983 1.00 85.69 115 VAL A C 1
ATOM 874 O O . VAL A 1 115 ? 0.182 -9.946 -12.141 1.00 85.69 115 VAL A O 1
ATOM 877 N N . ARG A 1 116 ? 1.900 -11.008 -13.102 1.00 81.56 116 ARG A N 1
ATOM 878 C CA . ARG A 1 116 ? 1.825 -12.181 -12.213 1.00 81.56 116 ARG A CA 1
ATOM 879 C C . ARG A 1 116 ? 2.322 -11.843 -10.802 1.00 81.56 116 ARG A C 1
ATOM 881 O O . ARG A 1 116 ? 2.864 -10.772 -10.548 1.00 81.56 116 ARG A O 1
ATOM 888 N N . TRP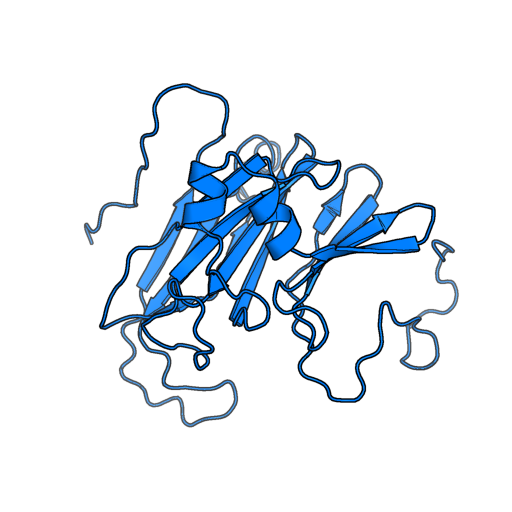 A 1 117 ? 2.101 -12.758 -9.857 1.00 75.25 117 TRP A N 1
ATOM 889 C CA . TRP A 1 117 ? 2.795 -12.684 -8.572 1.00 75.25 117 TRP A CA 1
ATOM 890 C C . TRP A 1 117 ? 4.302 -12.787 -8.818 1.00 75.25 117 TRP A C 1
ATOM 892 O O . TRP A 1 117 ? 4.725 -13.679 -9.552 1.00 75.25 117 TRP A O 1
ATOM 902 N N . TYR A 1 118 ? 5.069 -11.878 -8.209 1.00 77.50 118 TYR A N 1
ATOM 903 C CA . TYR A 1 118 ? 6.538 -11.843 -8.278 1.00 77.50 118 TYR A CA 1
ATOM 904 C C . TYR A 1 118 ? 7.108 -11.509 -9.662 1.00 77.50 118 TYR A C 1
ATOM 906 O O . TYR A 1 118 ? 8.243 -11.860 -9.968 1.00 77.50 118 TYR A O 1
ATOM 914 N N . ASP A 1 119 ? 6.320 -10.840 -10.503 1.00 84.62 119 ASP A N 1
ATOM 915 C CA . ASP A 1 119 ? 6.816 -10.302 -11.765 1.00 84.62 119 ASP A CA 1
ATOM 916 C C . ASP A 1 119 ? 7.925 -9.262 -11.495 1.00 84.62 119 ASP A C 1
ATOM 918 O O . ASP A 1 119 ? 7.697 -8.381 -10.661 1.00 84.62 119 ASP A O 1
ATOM 922 N N . PRO A 1 120 ? 9.097 -9.333 -12.160 1.00 86.00 120 PRO A N 1
ATOM 923 C CA . PRO A 1 120 ? 10.199 -8.386 -11.953 1.00 86.00 120 PRO A CA 1
ATOM 924 C C . PRO A 1 120 ? 9.818 -6.922 -12.175 1.00 86.00 120 PRO A C 1
ATOM 926 O O . PRO A 1 120 ? 10.444 -6.028 -11.630 1.00 86.00 120 PRO A O 1
ATOM 929 N N . SER A 1 121 ? 8.749 -6.657 -12.928 1.00 88.94 121 SER A N 1
ATOM 930 C CA . SER A 1 121 ? 8.248 -5.295 -13.116 1.00 88.94 121 SER A CA 1
ATOM 931 C C . SER A 1 121 ? 7.464 -4.733 -11.922 1.00 88.94 121 SER A C 1
ATOM 933 O O . SER A 1 121 ? 6.982 -3.604 -12.004 1.00 88.94 121 SER A O 1
ATOM 935 N N . LEU A 1 122 ? 7.258 -5.503 -10.847 1.00 90.00 122 LEU A N 1
ATOM 936 C CA . LEU A 1 122 ? 6.572 -5.023 -9.649 1.00 90.00 122 LEU A CA 1
ATOM 937 C C . LEU A 1 122 ? 7.437 -4.028 -8.879 1.00 90.00 122 LEU A C 1
ATOM 939 O O . LEU A 1 122 ? 8.536 -4.351 -8.436 1.00 90.00 122 LEU A O 1
ATOM 943 N N . GLU A 1 123 ? 6.848 -2.864 -8.629 1.00 93.06 123 GLU A N 1
ATOM 944 C CA . GLU A 1 123 ? 7.415 -1.775 -7.851 1.00 93.06 123 GLU A CA 1
ATOM 945 C C . GLU A 1 123 ? 6.511 -1.440 -6.663 1.00 93.06 123 GLU A C 1
ATOM 947 O O . GLU A 1 123 ? 5.294 -1.655 -6.680 1.00 93.06 123 GLU A O 1
ATOM 952 N N . LEU A 1 124 ? 7.109 -0.898 -5.6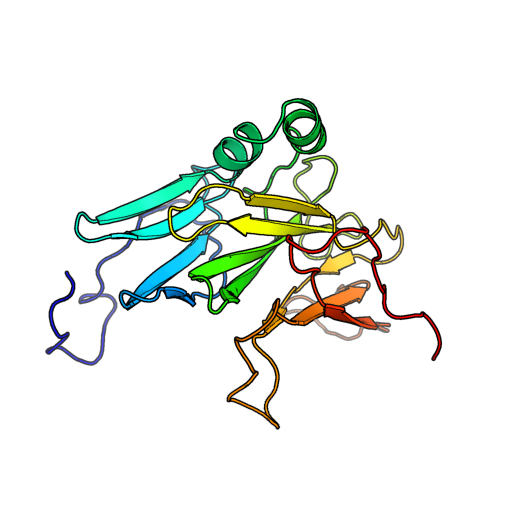09 1.00 93.81 124 LEU A N 1
ATOM 953 C CA . LEU A 1 124 ? 6.421 -0.477 -4.403 1.00 93.81 124 LEU A CA 1
ATOM 954 C C . LEU A 1 124 ? 6.044 0.992 -4.486 1.00 93.81 124 LEU A C 1
ATOM 956 O O . LEU A 1 124 ? 6.873 1.864 -4.750 1.00 93.81 124 LEU A O 1
ATOM 960 N N . PHE A 1 125 ? 4.792 1.260 -4.155 1.00 93.62 125 PHE A N 1
ATOM 961 C CA . PHE A 1 125 ? 4.229 2.592 -4.068 1.00 93.62 125 PHE A CA 1
ATOM 962 C C . PHE A 1 125 ? 3.667 2.814 -2.669 1.00 93.62 125 PHE A C 1
ATOM 964 O O . PHE A 1 125 ? 3.085 1.913 -2.072 1.00 93.62 125 PHE A O 1
ATOM 971 N N . TYR A 1 126 ? 3.860 4.013 -2.146 1.00 94.12 126 TYR A N 1
ATOM 972 C CA . TYR A 1 126 ? 3.482 4.456 -0.821 1.00 94.12 126 TYR A CA 1
ATOM 973 C C . TYR A 1 126 ? 2.429 5.561 -0.921 1.00 94.12 126 TYR A C 1
ATOM 975 O O . TYR A 1 126 ? 2.671 6.588 -1.552 1.00 94.12 126 TYR A O 1
ATOM 983 N N . TRP A 1 127 ? 1.289 5.351 -0.269 1.00 93.62 127 TRP A N 1
ATOM 984 C CA . TRP A 1 127 ? 0.221 6.320 -0.056 1.00 93.62 127 TRP A CA 1
ATOM 985 C C . TRP A 1 127 ? 0.225 6.750 1.412 1.00 93.62 127 TRP A C 1
ATOM 987 O O . TRP A 1 127 ? 0.173 5.912 2.316 1.00 93.62 127 TRP A O 1
ATOM 997 N N . LEU A 1 128 ? 0.203 8.061 1.640 1.00 94.25 128 LEU A N 1
ATOM 998 C CA . LEU A 1 128 ? -0.083 8.663 2.936 1.00 94.25 128 LEU A CA 1
ATOM 999 C C . LEU A 1 128 ? -1.461 9.300 2.887 1.00 94.25 128 LEU A C 1
ATOM 1001 O O . LEU A 1 128 ? -1.699 10.201 2.087 1.00 94.25 128 LEU A O 1
ATOM 1005 N N . VAL A 1 129 ? -2.356 8.866 3.760 1.00 94.25 129 VAL A N 1
ATOM 1006 C CA . VAL A 1 129 ? -3.739 9.330 3.817 1.00 94.25 129 VAL A CA 1
ATOM 1007 C C . VAL A 1 129 ? -3.992 9.966 5.183 1.00 94.25 129 VAL A C 1
ATOM 1009 O O . VAL A 1 129 ? -3.562 9.439 6.203 1.00 94.25 129 VAL A O 1
ATOM 1012 N N . ASP A 1 130 ? -4.664 11.115 5.238 1.00 92.75 130 ASP A N 1
ATOM 1013 C CA . ASP A 1 130 ? -5.017 11.743 6.513 1.00 92.75 130 ASP A CA 1
ATOM 1014 C C . ASP A 1 130 ? -6.115 10.952 7.255 1.00 92.75 130 ASP A C 1
ATOM 1016 O O . ASP A 1 130 ? -6.761 10.057 6.706 1.00 92.75 130 ASP A O 1
ATOM 1020 N N . ALA A 1 131 ? -6.378 11.307 8.515 1.00 88.19 131 ALA A N 1
ATOM 1021 C CA . ALA A 1 131 ? -7.422 10.661 9.319 1.00 88.19 131 ALA A CA 1
ATOM 1022 C C . ALA A 1 131 ? -8.847 10.818 8.741 1.00 88.19 131 ALA A C 1
ATOM 1024 O O . ALA A 1 131 ? -9.774 10.135 9.169 1.00 88.19 131 ALA A O 1
ATOM 1025 N N . LYS A 1 132 ? -9.047 11.732 7.782 1.00 89.69 132 LYS A N 1
ATOM 1026 C CA . LYS A 1 132 ? -10.313 11.932 7.066 1.00 89.69 132 LYS A CA 1
ATOM 1027 C C . LYS A 1 132 ? -10.355 11.157 5.751 1.00 89.69 132 LYS A C 1
ATOM 1029 O O . LYS A 1 132 ? -11.349 11.265 5.033 1.00 89.69 132 LYS A O 1
ATOM 1034 N N . GLY A 1 133 ? -9.320 10.390 5.421 1.00 90.62 133 GLY A N 1
ATOM 1035 C CA . GLY A 1 133 ? -9.230 9.607 4.200 1.00 90.62 133 GLY A CA 1
ATOM 1036 C C . GLY A 1 133 ? -8.767 10.392 2.965 1.00 90.62 133 GLY A C 1
ATOM 1037 O O . GLY A 1 133 ? -8.973 9.899 1.856 1.00 90.62 133 GLY A O 1
ATOM 1038 N N . HIS A 1 134 ? -8.236 11.610 3.100 1.00 92.69 134 HIS A N 1
ATOM 1039 C CA . HIS A 1 134 ? -7.694 12.373 1.968 1.00 92.69 134 HIS A CA 1
ATOM 1040 C C . HIS A 1 134 ? -6.249 11.987 1.689 1.00 92.69 134 HIS A C 1
ATOM 1042 O O . HIS A 1 134 ? -5.466 11.800 2.619 1.00 92.69 134 HIS A O 1
ATOM 1048 N N . LEU A 1 135 ? -5.882 11.912 0.412 1.00 93.69 135 LEU A N 1
ATOM 1049 C CA . LEU A 1 135 ? -4.510 11.628 0.022 1.00 93.69 135 LEU A CA 1
ATOM 1050 C C . LEU A 1 135 ? -3.614 12.838 0.312 1.00 93.69 135 LEU A C 1
ATOM 1052 O O . LEU A 1 135 ? -3.847 13.931 -0.194 1.00 93.69 135 LEU A O 1
ATOM 1056 N N . VAL A 1 136 ? -2.597 12.626 1.143 1.00 92.25 136 VAL A N 1
ATOM 1057 C CA . VAL A 1 136 ? -1.572 13.613 1.509 1.00 92.25 136 VAL A CA 1
ATOM 1058 C C . VAL A 1 136 ? -0.353 13.466 0.607 1.00 92.25 136 VAL A C 1
ATOM 1060 O O . VAL A 1 136 ? 0.209 14.465 0.166 1.00 92.25 136 VAL A O 1
ATOM 1063 N N . ALA A 1 137 ? 0.060 12.227 0.331 1.00 90.69 137 ALA A N 1
ATOM 1064 C CA . ALA A 1 137 ? 1.203 11.947 -0.525 1.00 90.69 137 ALA A CA 1
ATOM 1065 C C . ALA A 1 137 ? 1.064 10.606 -1.242 1.00 90.69 137 ALA A C 1
ATOM 1067 O O . ALA A 1 137 ? 0.466 9.666 -0.717 1.00 90.69 137 ALA A O 1
ATOM 1068 N N . LEU A 1 138 ? 1.665 10.531 -2.428 1.00 92.88 138 LEU A N 1
ATOM 1069 C CA . LEU A 1 138 ? 1.840 9.310 -3.198 1.00 92.88 138 LEU A CA 1
ATOM 1070 C C . LEU A 1 138 ? 3.229 9.295 -3.821 1.00 92.88 138 LEU A C 1
ATOM 1072 O O . LEU A 1 138 ? 3.642 10.269 -4.454 1.00 92.88 138 LEU A O 1
ATOM 1076 N N . GLN A 1 139 ? 3.934 8.182 -3.663 1.00 91.88 139 GLN A N 1
ATOM 1077 C CA . GLN A 1 139 ? 5.281 8.030 -4.175 1.00 91.88 139 GLN A CA 1
ATOM 1078 C C . GLN A 1 139 ? 5.650 6.579 -4.493 1.00 91.88 139 GLN A C 1
ATOM 1080 O O . GLN A 1 139 ? 5.260 5.669 -3.782 1.00 91.88 139 GLN A O 1
ATOM 1085 N N . GLN A 1 140 ? 6.498 6.374 -5.500 1.00 92.81 140 GLN A N 1
ATOM 1086 C CA . GLN A 1 140 ? 7.232 5.123 -5.694 1.00 92.81 140 GLN A CA 1
ATOM 1087 C C . GLN A 1 140 ? 8.461 5.052 -4.764 1.00 92.81 140 GLN A C 1
ATOM 1089 O O . GLN A 1 140 ? 9.253 5.997 -4.724 1.00 92.81 140 GLN A O 1
ATOM 1094 N N . VAL A 1 141 ? 8.610 3.959 -4.010 1.00 91.75 141 VAL A N 1
ATOM 1095 C CA . VAL A 1 141 ? 9.668 3.782 -2.989 1.00 91.75 141 VAL A CA 1
ATOM 1096 C C . VAL A 1 141 ? 10.743 2.763 -3.370 1.00 91.75 141 VAL A C 1
ATOM 1098 O O . VAL A 1 141 ? 11.780 2.709 -2.713 1.00 91.75 141 VAL A O 1
ATOM 1101 N N . SER A 1 142 ? 10.521 1.977 -4.421 1.00 91.38 142 SER A N 1
ATOM 1102 C CA . SER A 1 142 ? 11.542 1.134 -5.053 1.00 91.38 142 SER A CA 1
ATOM 1103 C C . SER A 1 142 ? 11.913 1.677 -6.437 1.00 91.38 142 SER A C 1
ATOM 1105 O O . SER A 1 142 ? 11.242 2.565 -6.967 1.00 91.38 142 SER A O 1
ATOM 1107 N N . SER A 1 143 ? 12.999 1.163 -7.005 1.00 88.12 143 SER A N 1
ATOM 1108 C CA . SER A 1 143 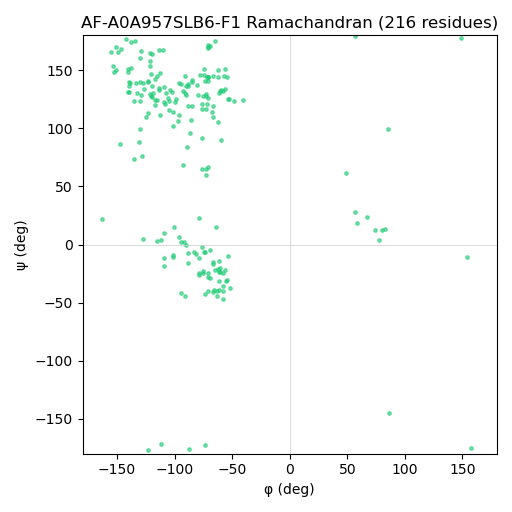? 13.451 1.500 -8.355 1.00 88.12 143 SER A CA 1
ATOM 1109 C C . SER A 1 143 ? 13.365 0.263 -9.244 1.00 88.12 143 SER A C 1
ATOM 1111 O O . SER A 1 143 ? 13.703 -0.808 -8.750 1.00 88.12 143 SER A O 1
ATOM 1113 N N . PRO A 1 144 ? 13.029 0.401 -10.541 1.00 85.88 144 PRO A N 1
ATOM 1114 C CA . PRO A 1 144 ? 12.987 -0.728 -11.464 1.00 85.88 144 PRO A CA 1
ATOM 1115 C C . PRO A 1 144 ? 14.283 -1.538 -11.460 1.00 85.88 144 PRO A C 1
ATOM 1117 O O . PRO A 1 144 ? 15.355 -0.988 -11.720 1.00 85.88 144 PRO A O 1
ATOM 1120 N N . ASP A 1 145 ? 14.161 -2.842 -11.230 1.00 83.44 145 ASP A N 1
ATOM 1121 C CA . ASP A 1 145 ? 15.232 -3.821 -11.401 1.00 83.44 145 ASP A CA 1
ATOM 1122 C C . ASP A 1 145 ? 14.745 -4.900 -12.386 1.00 83.44 145 ASP A C 1
ATOM 1124 O O . ASP A 1 145 ? 13.806 -5.633 -12.077 1.00 83.44 145 ASP A O 1
ATOM 1128 N N . PRO A 1 146 ? 15.332 -5.013 -13.594 1.00 81.50 146 PRO A N 1
ATOM 1129 C CA . PRO A 1 146 ? 14.900 -6.017 -14.567 1.00 81.50 146 PRO A CA 1
ATOM 1130 C C . PRO A 1 146 ? 15.085 -7.459 -14.071 1.00 81.50 146 PRO A C 1
ATOM 1132 O O . PRO A 1 146 ? 14.419 -8.360 -14.586 1.00 81.50 146 PRO A O 1
ATOM 1135 N N . ASP A 1 147 ? 15.956 -7.674 -13.083 1.00 80.81 147 ASP A N 1
ATOM 1136 C CA . ASP A 1 147 ? 16.315 -8.992 -12.570 1.00 80.81 147 ASP A CA 1
ATOM 1137 C C . ASP A 1 147 ? 15.606 -9.333 -11.247 1.00 80.81 147 ASP A C 1
ATOM 1139 O O . ASP A 1 147 ? 15.656 -10.486 -10.808 1.00 80.81 147 ASP A O 1
ATOM 1143 N N . SER A 1 148 ? 14.908 -8.376 -10.618 1.00 82.62 148 SER A N 1
ATOM 1144 C CA . SER A 1 148 ? 14.290 -8.558 -9.298 1.00 82.62 148 SER A CA 1
ATOM 1145 C C . SER A 1 148 ? 12.913 -7.912 -9.198 1.00 82.62 148 SER A C 1
ATOM 1147 O O . SER A 1 148 ? 12.749 -6.729 -9.453 1.00 82.62 148 SER A O 1
ATOM 1149 N N . ALA A 1 149 ? 11.927 -8.658 -8.698 1.00 83.50 149 ALA A N 1
ATOM 1150 C CA . ALA A 1 149 ? 10.662 -8.062 -8.275 1.00 83.50 149 ALA A CA 1
ATOM 1151 C C . ALA A 1 149 ? 10.823 -7.393 -6.906 1.00 83.50 149 ALA A C 1
ATOM 1153 O O . ALA A 1 149 ? 11.496 -7.962 -6.042 1.00 83.50 149 ALA A O 1
ATOM 1154 N N . HIS A 1 150 ? 10.126 -6.280 -6.662 1.00 85.75 150 HIS A N 1
ATOM 1155 C CA . HIS A 1 150 ? 9.970 -5.677 -5.335 1.00 85.75 150 HIS A CA 1
ATOM 1156 C C . HIS A 1 150 ? 8.594 -6.022 -4.747 1.00 85.75 150 HIS A C 1
ATOM 1158 O O . HIS A 1 150 ? 7.549 -5.632 -5.269 1.00 85.75 150 HIS A O 1
ATOM 1164 N N . TRP A 1 151 ? 8.563 -6.800 -3.662 1.00 83.50 151 TRP A N 1
ATOM 1165 C CA . TRP A 1 151 ? 7.333 -7.429 -3.170 1.00 83.50 151 TRP A CA 1
ATOM 1166 C C . TRP A 1 151 ? 7.326 -7.652 -1.651 1.00 83.50 151 TRP A C 1
ATOM 1168 O O . TRP A 1 151 ? 8.333 -7.472 -0.969 1.00 83.50 151 TRP A O 1
ATOM 1178 N N . LEU A 1 152 ? 6.150 -8.021 -1.120 1.00 86.06 152 LEU A N 1
ATOM 1179 C CA . LEU A 1 152 ? 5.877 -8.193 0.317 1.00 86.06 152 LEU A CA 1
ATOM 1180 C C . LEU A 1 152 ? 6.345 -7.001 1.156 1.00 86.06 152 LEU A C 1
ATOM 1182 O O . LEU A 1 152 ? 7.206 -7.160 2.026 1.00 86.06 152 LEU A O 1
ATOM 1186 N N . PRO A 1 153 ? 5.792 -5.801 0.911 1.00 91.50 153 PRO A N 1
ATOM 1187 C CA . PRO A 1 153 ? 6.033 -4.709 1.824 1.00 91.50 153 PRO A CA 1
ATOM 1188 C C . PRO A 1 153 ? 5.458 -5.063 3.200 1.00 91.50 153 PRO A C 1
ATOM 1190 O O . PRO A 1 153 ? 4.392 -5.672 3.297 1.00 91.50 153 PRO A O 1
ATOM 1193 N N . ALA A 1 154 ? 6.143 -4.630 4.248 1.00 92.38 154 ALA A N 1
ATOM 1194 C CA . ALA A 1 154 ? 5.670 -4.621 5.621 1.00 92.38 154 ALA A CA 1
ATOM 1195 C C . ALA A 1 154 ? 5.900 -3.222 6.189 1.00 92.38 154 ALA A C 1
ATOM 1197 O O . ALA A 1 154 ? 6.996 -2.677 6.076 1.00 92.38 154 ALA A O 1
ATOM 1198 N N . LEU A 1 155 ? 4.860 -2.635 6.771 1.00 91.06 155 LEU A N 1
ATOM 1199 C CA . LEU A 1 155 ? 4.920 -1.373 7.492 1.00 91.06 155 LEU A CA 1
ATOM 1200 C C . LEU A 1 155 ? 4.845 -1.660 8.980 1.00 91.06 155 LEU A C 1
ATOM 1202 O O . LEU A 1 155 ? 3.812 -2.099 9.481 1.00 91.06 155 LEU A O 1
ATOM 1206 N N . GLU A 1 156 ? 5.917 -1.341 9.688 1.00 84.25 156 GLU A N 1
ATOM 1207 C CA . GLU A 1 156 ? 6.035 -1.615 11.107 1.00 84.25 156 GLU A CA 1
ATOM 1208 C C . GLU A 1 156 ? 6.203 -0.311 11.886 1.00 84.25 156 GLU A C 1
ATOM 1210 O O . GLU A 1 156 ? 7.064 0.530 11.609 1.00 84.25 156 GLU A O 1
ATOM 1215 N N . GLN A 1 157 ? 5.390 -0.163 12.926 1.00 74.50 157 GLN A N 1
ATOM 1216 C CA . GLN A 1 157 ? 5.606 0.814 13.991 1.00 74.50 157 GLN A CA 1
ATOM 1217 C C . GLN A 1 157 ? 6.714 0.282 14.913 1.00 74.50 157 GLN A C 1
ATOM 1219 O O . GLN A 1 157 ? 6.467 -0.134 16.043 1.00 74.50 157 GLN A O 1
ATOM 1224 N N . TRP A 1 158 ? 7.934 0.164 14.386 1.00 64.25 158 TRP A N 1
ATOM 1225 C CA . TRP A 1 158 ? 8.999 -0.577 15.056 1.00 64.25 158 TRP A CA 1
ATOM 1226 C C . TRP A 1 158 ? 9.934 0.328 15.859 1.00 64.25 158 TRP A C 1
ATOM 1228 O O . TRP A 1 158 ? 10.806 0.999 15.314 1.00 64.25 158 TRP A O 1
ATOM 1238 N N . ASP A 1 159 ? 9.798 0.270 17.182 1.00 62.66 159 ASP A N 1
ATOM 1239 C CA . ASP A 1 159 ? 10.926 0.362 18.113 1.00 62.66 159 ASP A CA 1
ATOM 1240 C C . ASP A 1 159 ? 10.597 -0.496 19.344 1.00 62.66 159 ASP A C 1
ATOM 1242 O O . ASP A 1 159 ? 10.016 -0.030 20.324 1.00 62.66 159 ASP A O 1
ATOM 1246 N N . TRP A 1 160 ? 10.919 -1.791 19.277 1.00 55.53 160 TRP A N 1
ATOM 1247 C CA . TRP A 1 160 ? 10.680 -2.728 20.382 1.00 55.53 160 TRP A CA 1
ATOM 1248 C C . TRP A 1 160 ? 11.502 -2.412 21.635 1.00 55.53 160 TRP A C 1
ATOM 1250 O O . TRP A 1 160 ? 11.116 -2.809 22.734 1.00 55.53 160 TRP A O 1
ATOM 1260 N N . ALA A 1 161 ? 12.616 -1.687 21.491 1.00 58.91 161 ALA A N 1
ATOM 1261 C CA . ALA A 1 161 ? 13.413 -1.235 22.624 1.00 58.91 161 ALA A CA 1
ATOM 1262 C C . ALA A 1 161 ? 12.784 -0.004 23.294 1.00 58.91 161 ALA A C 1
ATOM 1264 O O . ALA A 1 161 ? 12.980 0.221 24.489 1.00 58.91 161 ALA A O 1
ATOM 1265 N N . GLN A 1 162 ? 12.013 0.787 22.543 1.00 64.25 162 GLN A N 1
ATOM 1266 C CA . GLN A 1 162 ? 11.348 1.993 23.026 1.00 64.25 162 GLN A CA 1
ATOM 1267 C C . GLN A 1 162 ? 9.895 2.037 22.527 1.00 64.25 162 GLN A C 1
ATOM 1269 O O . GLN A 1 162 ? 9.547 2.872 21.691 1.00 64.25 162 GLN A O 1
ATOM 1274 N N . PRO A 1 163 ? 8.986 1.213 23.082 1.00 58.38 163 PRO A N 1
ATOM 1275 C CA . PRO A 1 163 ? 7.576 1.184 22.668 1.00 58.38 163 PRO A CA 1
ATOM 1276 C C . PRO A 1 163 ? 6.883 2.551 22.814 1.00 58.38 163 PRO A C 1
ATOM 1278 O O . PRO A 1 163 ? 5.959 2.883 22.077 1.00 58.38 163 PRO A O 1
ATOM 1281 N N . GLN A 1 164 ? 7.386 3.407 23.710 1.00 62.16 164 GLN A N 1
ATOM 1282 C CA . GLN A 1 164 ? 6.930 4.791 23.870 1.00 62.16 164 GLN A CA 1
ATOM 1283 C C . GLN A 1 164 ? 7.392 5.737 22.746 1.00 62.16 164 GLN A C 1
ATOM 1285 O O . GLN A 1 164 ? 6.950 6.884 22.693 1.00 62.16 164 GLN A O 1
ATOM 1290 N N . ARG A 1 165 ? 8.249 5.287 21.828 1.00 63.78 165 ARG A N 1
ATOM 1291 C CA . ARG A 1 165 ? 8.631 5.970 20.582 1.00 63.78 165 ARG A CA 1
ATOM 1292 C C . ARG A 1 165 ? 8.069 5.309 19.333 1.00 63.78 165 ARG A C 1
ATOM 1294 O O . ARG A 1 165 ? 7.953 5.999 18.329 1.00 63.78 165 ARG A O 1
ATOM 1301 N N . ALA A 1 166 ? 7.651 4.046 19.419 1.00 60.59 166 ALA A N 1
ATOM 1302 C CA . ALA A 1 166 ? 7.213 3.204 18.302 1.00 60.59 166 ALA A CA 1
ATOM 1303 C C . ALA A 1 166 ? 6.102 3.795 17.403 1.00 60.59 166 ALA A C 1
ATOM 1305 O O . ALA A 1 166 ? 5.867 3.292 16.316 1.00 60.59 166 ALA A O 1
ATOM 1306 N N . CYS A 1 167 ? 5.466 4.903 17.788 1.00 58.47 167 CYS A N 1
ATOM 1307 C CA . CYS A 1 167 ? 4.445 5.577 16.980 1.00 58.47 167 CYS A CA 1
ATOM 1308 C C . CYS A 1 167 ? 4.727 7.083 16.763 1.00 58.47 167 CYS A C 1
ATOM 1310 O O . CYS A 1 167 ? 3.863 7.796 16.264 1.00 58.47 167 CYS A O 1
ATOM 1312 N N . ALA A 1 168 ? 5.872 7.602 17.223 1.00 63.28 168 ALA A N 1
ATOM 1313 C CA . ALA A 1 168 ? 6.184 9.039 17.240 1.00 63.28 168 ALA A CA 1
ATOM 1314 C C . ALA A 1 168 ? 6.537 9.621 15.870 1.00 63.28 168 ALA A C 1
ATOM 1316 O O . ALA A 1 168 ? 6.401 10.820 15.654 1.00 63.28 168 ALA A O 1
ATOM 1317 N N . GLU A 1 169 ? 7.012 8.767 14.978 1.00 70.06 169 GLU A N 1
ATOM 1318 C CA . GLU A 1 169 ? 7.652 9.125 13.722 1.00 70.06 169 GLU A CA 1
ATOM 1319 C C . GLU A 1 169 ? 7.080 8.236 12.602 1.00 70.06 169 GLU A C 1
ATOM 1321 O O . GLU A 1 169 ? 6.285 7.331 12.872 1.00 70.06 169 GLU A O 1
ATOM 1326 N N . ALA A 1 170 ? 7.474 8.482 11.350 1.00 75.62 170 ALA A N 1
ATOM 1327 C CA . ALA A 1 170 ? 7.029 7.682 10.212 1.00 75.62 170 ALA A CA 1
ATOM 1328 C C . ALA A 1 170 ? 7.386 6.194 10.405 1.00 75.62 170 ALA A C 1
ATOM 1330 O O . ALA A 1 170 ? 8.446 5.896 10.988 1.00 75.62 170 ALA A O 1
ATOM 1331 N N . PRO A 1 171 ? 6.527 5.270 9.927 1.00 85.31 171 PRO A N 1
ATOM 1332 C CA . PRO A 1 171 ? 6.751 3.844 10.083 1.00 85.31 171 PRO A CA 1
ATOM 1333 C C . PRO A 1 171 ? 8.030 3.412 9.367 1.00 85.31 171 PRO A C 1
ATOM 1335 O O . PRO A 1 171 ? 8.445 3.981 8.349 1.00 85.31 171 PRO A O 1
ATOM 1338 N N . TRP A 1 172 ? 8.643 2.370 9.914 1.00 86.12 172 TRP A N 1
ATOM 1339 C CA . TRP A 1 172 ? 9.642 1.610 9.186 1.00 86.12 172 TRP A CA 1
ATOM 1340 C C . TRP A 1 172 ? 8.937 0.813 8.104 1.00 86.12 172 TRP A C 1
ATOM 1342 O O . TRP A 1 172 ? 7.822 0.327 8.305 1.00 86.12 172 TRP A O 1
ATOM 1352 N N . PHE A 1 173 ? 9.598 0.669 6.966 1.00 89.88 173 PHE A N 1
ATOM 1353 C CA . PHE A 1 173 ? 9.137 -0.234 5.935 1.00 89.88 173 PHE A CA 1
ATOM 1354 C C . PHE A 1 173 ? 10.217 -1.246 5.607 1.00 89.88 173 PHE A C 1
ATOM 1356 O O . PHE A 1 173 ? 11.402 -0.923 5.531 1.00 89.88 173 PHE A O 1
ATOM 1363 N N . MET A 1 174 ? 9.786 -2.480 5.413 1.00 90.75 174 MET A N 1
ATOM 1364 C CA . MET A 1 174 ? 10.616 -3.560 4.925 1.00 90.75 174 MET A CA 1
ATOM 1365 C C . MET A 1 174 ? 10.009 -4.092 3.639 1.00 90.75 174 MET A C 1
ATOM 1367 O O . MET A 1 174 ? 8.789 -4.094 3.490 1.00 90.75 174 MET A O 1
ATOM 1371 N N . TYR A 1 175 ? 10.841 -4.549 2.716 1.00 90.19 175 TYR A N 1
ATOM 1372 C CA . TYR A 1 175 ? 10.369 -5.305 1.568 1.00 90.19 175 TYR A CA 1
ATOM 1373 C C . TYR A 1 175 ? 11.404 -6.311 1.098 1.00 90.19 175 TYR A C 1
ATOM 1375 O O . TYR A 1 175 ? 12.579 -6.271 1.472 1.00 90.19 175 TYR A O 1
ATOM 1383 N N . THR A 1 176 ? 10.931 -7.224 0.265 1.00 87.81 176 THR A N 1
ATOM 1384 C CA . THR A 1 176 ? 11.734 -8.267 -0.349 1.00 87.81 176 THR A CA 1
ATOM 1385 C C . THR A 1 176 ? 12.033 -7.888 -1.793 1.00 87.81 176 THR A C 1
ATOM 1387 O O . THR A 1 176 ? 11.114 -7.529 -2.529 1.00 87.81 176 THR A O 1
ATOM 1390 N N . ALA A 1 177 ? 13.297 -7.985 -2.208 1.00 86.12 177 ALA A N 1
ATOM 1391 C CA . ALA A 1 177 ? 13.674 -7.933 -3.616 1.00 86.12 177 ALA A CA 1
ATOM 1392 C C . ALA A 1 177 ? 14.230 -9.281 -4.074 1.00 86.12 177 ALA A C 1
ATOM 1394 O O . ALA A 1 177 ? 15.077 -9.878 -3.400 1.00 86.12 177 ALA A O 1
ATOM 1395 N N . GLY A 1 178 ? 13.760 -9.754 -5.221 1.00 80.81 178 GLY A N 1
ATOM 1396 C CA . GLY A 1 178 ? 14.300 -10.938 -5.879 1.00 80.81 178 GLY A CA 1
ATOM 1397 C C . GLY A 1 178 ? 13.251 -11.708 -6.666 1.00 80.81 178 GLY A C 1
ATOM 1398 O O . GLY A 1 178 ? 12.067 -11.367 -6.675 1.00 80.81 178 GLY A O 1
ATOM 1399 N N . LEU A 1 179 ? 13.697 -12.776 -7.319 1.00 72.88 179 LEU A N 1
ATOM 1400 C CA . LEU A 1 179 ? 12.832 -13.683 -8.063 1.00 72.88 179 LEU A CA 1
ATOM 1401 C C . LEU A 1 179 ? 12.246 -14.720 -7.116 1.00 72.88 179 LEU A C 1
ATOM 1403 O O . LEU A 1 179 ? 12.983 -15.522 -6.545 1.00 72.88 179 LEU A O 1
ATOM 1407 N N . ASN A 1 180 ? 10.921 -14.747 -6.997 1.00 65.50 180 ASN A N 1
ATOM 1408 C CA . ASN A 1 180 ? 10.248 -15.875 -6.379 1.00 65.50 180 ASN A CA 1
ATOM 1409 C C . ASN A 1 180 ? 9.647 -16.785 -7.452 1.00 65.50 180 ASN A C 1
ATOM 1411 O O . ASN A 1 180 ? 8.596 -16.504 -8.024 1.00 65.50 180 ASN A O 1
ATOM 1415 N N . LEU A 1 181 ? 10.335 -17.895 -7.710 1.00 56.31 181 LEU A N 1
ATOM 1416 C CA . LEU A 1 181 ? 9.859 -18.976 -8.576 1.00 56.31 181 LEU A CA 1
ATOM 1417 C C . LEU A 1 181 ? 9.109 -20.069 -7.782 1.00 56.31 181 LEU A C 1
ATOM 1419 O O . LEU A 1 181 ? 8.695 -21.071 -8.360 1.00 56.31 181 LEU A O 1
ATOM 1423 N N . GLY A 1 182 ? 8.933 -19.897 -6.464 1.00 51.31 182 GLY A N 1
ATOM 1424 C CA . GLY A 1 182 ? 8.269 -20.833 -5.555 1.00 51.31 182 GLY A CA 1
ATOM 1425 C C . GLY A 1 182 ? 6.951 -20.273 -5.013 1.00 51.31 182 GLY A C 1
ATOM 1426 O O . GLY A 1 182 ? 6.910 -19.321 -4.235 1.00 51.31 182 GLY A O 1
ATOM 1427 N N . GLY A 1 183 ? 5.828 -20.859 -5.425 1.00 49.84 183 GLY A N 1
ATOM 1428 C CA . GLY A 1 183 ? 4.531 -20.547 -4.820 1.00 49.84 183 GLY A CA 1
ATOM 1429 C C . GLY A 1 183 ? 4.400 -21.114 -3.399 1.00 49.84 183 GLY A C 1
ATOM 1430 O O . GLY A 1 183 ? 5.172 -21.973 -2.986 1.00 49.84 183 GLY A O 1
ATOM 1431 N N . ILE A 1 184 ? 3.321 -20.749 -2.696 1.00 51.00 184 ILE A N 1
ATOM 1432 C CA . ILE A 1 184 ? 2.887 -21.333 -1.401 1.00 51.00 184 ILE A CA 1
ATOM 1433 C C . ILE A 1 184 ? 2.492 -22.840 -1.533 1.00 51.00 184 ILE A C 1
ATOM 1435 O O . ILE A 1 184 ? 1.891 -23.430 -0.644 1.00 51.00 184 ILE A O 1
ATOM 1439 N N . GLY A 1 185 ? 2.859 -23.516 -2.630 1.00 46.94 185 GLY A N 1
ATOM 1440 C CA . GLY A 1 185 ? 2.553 -24.930 -2.881 1.00 46.94 185 GLY A CA 1
ATOM 1441 C C . GLY A 1 185 ? 3.394 -25.615 -3.969 1.00 46.94 185 GLY A C 1
ATOM 1442 O O . GLY A 1 185 ? 2.928 -26.599 -4.534 1.00 46.94 185 GLY A O 1
ATOM 1443 N N . GLY A 1 186 ? 4.584 -25.096 -4.303 1.00 41.09 186 GLY A N 1
ATOM 1444 C CA . GLY A 1 186 ? 5.492 -25.685 -5.303 1.00 41.09 186 GLY A CA 1
ATOM 1445 C C . GLY A 1 186 ? 6.800 -26.214 -4.704 1.00 41.09 186 GLY A C 1
ATOM 1446 O O . GLY A 1 186 ? 7.117 -25.925 -3.552 1.00 41.09 186 GLY A O 1
ATOM 1447 N N . ASP A 1 187 ? 7.557 -26.988 -5.489 1.00 41.19 187 ASP A N 1
ATOM 1448 C CA . ASP A 1 187 ? 8.921 -27.410 -5.145 1.00 41.19 187 ASP A CA 1
ATOM 1449 C C . ASP A 1 187 ? 9.819 -26.165 -5.028 1.00 41.19 187 ASP A C 1
ATOM 1451 O O . ASP A 1 187 ? 10.140 -25.511 -6.019 1.00 41.19 187 ASP A O 1
ATOM 1455 N N . ASN A 1 188 ? 10.162 -25.795 -3.792 1.00 49.06 188 ASN A N 1
ATOM 1456 C CA . ASN A 1 188 ? 10.932 -24.597 -3.444 1.00 49.06 188 ASN A CA 1
ATOM 1457 C C . ASN A 1 188 ? 12.444 -24.771 -3.677 1.00 49.06 188 ASN A C 1
ATOM 1459 O O . ASN A 1 188 ? 13.252 -24.077 -3.057 1.00 49.06 188 ASN A O 1
ATOM 1463 N N . ALA A 1 189 ? 12.848 -25.695 -4.551 1.00 42.91 189 ALA A N 1
ATOM 1464 C CA . ALA A 1 189 ? 14.227 -25.875 -4.983 1.00 42.91 189 ALA A CA 1
ATOM 1465 C C . ALA A 1 189 ? 14.663 -24.737 -5.927 1.00 42.91 189 ALA A C 1
ATOM 1467 O O . ALA A 1 189 ? 14.945 -24.948 -7.102 1.00 42.91 189 ALA A O 1
ATOM 1468 N N . ASN A 1 190 ? 14.720 -23.512 -5.405 1.00 51.50 190 ASN A N 1
ATOM 1469 C CA . ASN A 1 190 ? 15.233 -22.348 -6.114 1.00 51.50 190 ASN A CA 1
ATOM 1470 C C . ASN A 1 190 ? 16.520 -21.859 -5.448 1.00 51.50 190 ASN A C 1
ATOM 1472 O O . ASN A 1 190 ? 16.587 -21.694 -4.230 1.00 51.50 190 ASN A O 1
ATOM 1476 N N . THR A 1 191 ? 17.535 -21.560 -6.257 1.00 46.53 191 THR A N 1
ATOM 1477 C CA . THR A 1 191 ? 18.742 -20.819 -5.861 1.00 46.53 191 THR A CA 1
ATOM 1478 C C . THR A 1 191 ? 18.405 -19.336 -5.659 1.00 46.53 191 THR A C 1
ATOM 1480 O O . THR A 1 191 ? 18.895 -18.480 -6.393 1.00 46.53 191 THR A O 1
ATOM 1483 N N . MET A 1 192 ? 17.488 -19.022 -4.736 1.00 57.19 192 MET A N 1
ATOM 1484 C CA . MET A 1 192 ? 17.005 -17.653 -4.535 1.00 57.19 192 MET A CA 1
ATOM 1485 C C . MET A 1 192 ? 18.069 -16.791 -3.854 1.00 57.19 192 MET A C 1
ATOM 1487 O O . MET A 1 192 ? 18.384 -16.999 -2.684 1.00 57.19 192 MET A O 1
ATOM 1491 N N . THR A 1 193 ? 18.546 -15.756 -4.542 1.00 63.25 193 THR A N 1
ATOM 1492 C CA . THR A 1 193 ? 19.149 -14.594 -3.882 1.00 63.25 193 THR A CA 1
ATOM 1493 C C . THR A 1 193 ? 18.012 -13.643 -3.543 1.00 63.25 193 THR A C 1
ATOM 1495 O O . THR A 1 193 ? 17.529 -12.909 -4.398 1.00 63.25 193 THR A O 1
ATOM 1498 N N . THR A 1 194 ? 17.521 -1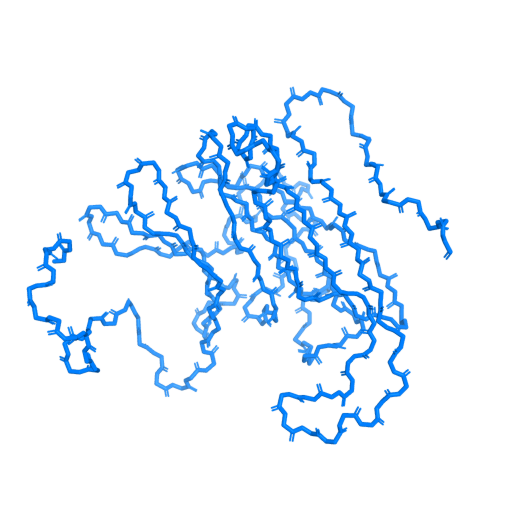3.713 -2.309 1.00 72.62 194 THR A N 1
ATOM 1499 C CA . THR A 1 194 ? 16.505 -12.783 -1.811 1.00 72.62 194 THR A CA 1
ATOM 1500 C C . THR A 1 194 ? 17.191 -11.714 -0.975 1.00 72.62 194 THR A C 1
ATOM 1502 O O . THR A 1 194 ? 17.878 -12.039 -0.007 1.00 72.62 194 THR A O 1
ATOM 1505 N N . LYS A 1 195 ? 17.015 -10.447 -1.344 1.00 82.00 195 LYS A N 1
ATOM 1506 C CA . LYS A 1 195 ? 17.474 -9.305 -0.551 1.00 82.00 195 LYS A CA 1
ATOM 1507 C C . LYS A 1 195 ? 16.314 -8.791 0.295 1.00 82.00 195 LYS A C 1
ATOM 1509 O O . LYS A 1 195 ? 15.182 -8.707 -0.180 1.00 82.00 195 LYS A O 1
ATOM 1514 N N . VAL A 1 196 ? 16.602 -8.435 1.542 1.00 84.06 196 VAL A N 1
ATOM 1515 C CA . VAL A 1 196 ? 15.648 -7.759 2.426 1.00 84.06 196 VAL A CA 1
ATOM 1516 C C . VAL A 1 196 ? 16.121 -6.330 2.603 1.00 84.06 196 VAL A C 1
ATOM 1518 O O . VAL A 1 196 ? 17.243 -6.093 3.046 1.00 84.06 196 VAL A O 1
ATOM 1521 N N . PHE A 1 197 ? 15.257 -5.387 2.258 1.00 85.31 197 PHE A N 1
ATOM 1522 C CA . PHE A 1 197 ? 15.519 -3.966 2.409 1.00 85.31 197 PHE A CA 1
ATOM 1523 C C . PHE A 1 197 ? 14.749 -3.448 3.608 1.00 85.31 197 PHE A C 1
ATOM 1525 O O . PHE A 1 197 ? 13.559 -3.723 3.740 1.00 85.31 197 PHE A O 1
ATOM 1532 N N . LEU A 1 198 ? 15.425 -2.683 4.460 1.00 85.38 198 LEU A N 1
ATOM 1533 C CA . LEU A 1 198 ? 14.822 -1.940 5.557 1.00 85.38 198 LEU A CA 1
ATOM 1534 C C . LEU A 1 198 ? 15.052 -0.456 5.302 1.00 85.38 198 LEU A C 1
ATOM 1536 O O . LEU A 1 198 ? 16.188 -0.012 5.136 1.00 85.38 198 LEU A O 1
ATOM 1540 N N . GLY A 1 199 ? 13.971 0.307 5.281 1.00 83.44 199 GLY A N 1
ATOM 1541 C CA . GLY A 1 199 ? 14.003 1.741 5.078 1.00 83.44 199 GLY A CA 1
ATOM 1542 C C . GLY A 1 199 ? 13.043 2.454 6.010 1.00 83.44 199 GLY A C 1
ATOM 1543 O O . GLY A 1 199 ? 12.253 1.851 6.743 1.00 83.44 199 GLY A O 1
ATOM 1544 N N . ARG A 1 200 ? 13.103 3.778 5.958 1.00 83.00 200 ARG A N 1
ATOM 1545 C CA . ARG A 1 200 ? 12.178 4.642 6.672 1.00 83.00 200 ARG A CA 1
ATOM 1546 C C . ARG A 1 200 ? 11.551 5.628 5.708 1.00 83.00 200 ARG A C 1
ATOM 1548 O O . ARG A 1 200 ? 12.255 6.229 4.900 1.00 83.00 200 ARG A O 1
ATOM 1555 N N . LEU A 1 201 ? 10.237 5.783 5.792 1.00 76.81 201 LEU A N 1
ATOM 1556 C CA . LEU A 1 201 ? 9.527 6.783 5.006 1.00 76.81 201 LEU A CA 1
ATOM 1557 C C . LEU A 1 201 ? 9.815 8.179 5.586 1.00 76.81 201 LEU A C 1
ATOM 1559 O O . LEU A 1 201 ? 9.887 8.320 6.810 1.00 76.81 201 LEU A O 1
ATOM 1563 N N . PRO A 1 202 ? 10.005 9.219 4.762 1.00 65.56 202 PRO A N 1
ATOM 1564 C CA . PRO A 1 202 ? 10.169 10.572 5.265 1.00 65.56 202 PRO A CA 1
ATOM 1565 C C . PRO A 1 202 ? 8.870 11.066 5.906 1.00 65.56 202 PRO A C 1
ATOM 1567 O O . PRO A 1 202 ? 7.763 10.771 5.454 1.00 65.56 202 PRO A O 1
ATOM 1570 N N . LEU A 1 203 ? 9.014 11.863 6.963 1.00 60.06 203 LEU A N 1
ATOM 1571 C CA . LEU A 1 203 ? 7.912 12.635 7.523 1.00 60.06 203 LEU A CA 1
ATOM 1572 C C . LEU A 1 203 ? 7.653 13.839 6.609 1.00 60.06 203 LEU A C 1
ATOM 1574 O O . LEU A 1 203 ? 8.514 14.709 6.474 1.00 60.06 203 LEU A O 1
ATOM 1578 N N . HIS A 1 204 ? 6.471 13.922 5.999 1.00 55.66 204 HIS A N 1
ATOM 1579 C CA . HIS A 1 204 ? 6.056 15.140 5.30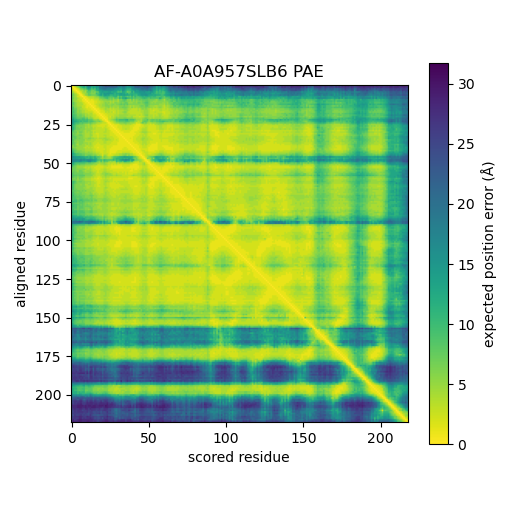0 1.00 55.66 204 HIS A CA 1
ATOM 1580 C C . HIS A 1 204 ? 5.869 16.268 6.330 1.00 55.66 204 HIS A C 1
ATOM 1582 O O . HIS A 1 204 ? 4.946 16.219 7.139 1.00 55.66 204 HIS A O 1
ATOM 1588 N N . GLY A 1 205 ? 6.758 17.270 6.330 1.00 46.41 205 GLY A N 1
ATOM 1589 C CA . GLY A 1 205 ? 6.666 18.416 7.251 1.00 46.41 205 GLY A CA 1
ATOM 1590 C C . GLY A 1 205 ? 7.975 19.139 7.586 1.00 46.41 205 GLY A C 1
ATOM 1591 O O . GLY A 1 205 ? 7.927 20.234 8.142 1.00 46.41 205 GLY A O 1
ATOM 1592 N N . HIS A 1 206 ? 9.134 18.588 7.221 1.00 37.34 206 HIS A N 1
ATOM 1593 C CA . HIS A 1 206 ? 10.421 19.276 7.341 1.00 37.34 206 HIS A CA 1
ATOM 1594 C C . HIS A 1 206 ? 11.050 19.406 5.954 1.00 37.34 206 HIS A C 1
ATOM 1596 O O . HIS A 1 206 ? 11.111 18.433 5.211 1.00 37.34 206 HIS A O 1
ATOM 1602 N N . GLY A 1 207 ? 11.418 20.633 5.579 1.00 39.09 207 GLY A N 1
ATOM 1603 C CA . GLY A 1 207 ? 12.016 20.932 4.281 1.00 39.09 207 GLY A CA 1
ATOM 1604 C C . GLY A 1 207 ? 13.275 20.104 4.013 1.00 39.09 207 GLY A C 1
ATOM 1605 O O . GLY A 1 207 ? 13.999 19.762 4.942 1.00 39.09 207 GLY A O 1
ATOM 1606 N N . GLU A 1 208 ? 13.502 19.860 2.722 1.00 38.66 208 GLU A N 1
ATOM 1607 C CA . GLU A 1 208 ? 14.543 19.033 2.093 1.00 38.66 208 GLU A CA 1
ATOM 1608 C C . GLU A 1 208 ? 14.221 17.533 1.960 1.00 38.66 208 GLU A C 1
ATOM 1610 O O . GLU A 1 208 ? 14.392 16.712 2.859 1.00 38.66 208 GLU A O 1
ATOM 1615 N N . GLU A 1 209 ? 13.789 17.190 0.743 1.00 44.06 209 GLU A N 1
ATOM 1616 C CA . GLU A 1 209 ? 13.699 15.843 0.186 1.00 44.06 209 GLU A CA 1
ATOM 1617 C C . GLU A 1 209 ? 15.090 15.187 0.158 1.00 44.06 209 GLU A C 1
ATOM 1619 O O . GLU A 1 209 ? 15.827 15.294 -0.820 1.00 44.06 209 GLU A O 1
ATOM 1624 N N . SER A 1 210 ? 15.479 14.489 1.223 1.00 39.53 210 SER A N 1
ATOM 1625 C CA . SER A 1 210 ? 16.616 13.569 1.156 1.00 39.53 210 SER A CA 1
ATOM 1626 C C . SER A 1 210 ? 16.198 12.180 1.617 1.00 39.53 210 SER A C 1
ATOM 1628 O O . SER A 1 210 ? 15.901 11.921 2.781 1.00 39.53 210 SER A O 1
ATOM 1630 N N . TRP A 1 211 ? 16.141 11.271 0.647 1.00 47.41 211 TRP A N 1
ATOM 1631 C CA . TRP A 1 211 ? 16.002 9.844 0.883 1.00 47.41 211 TRP A CA 1
ATOM 1632 C C . TRP A 1 211 ? 17.352 9.318 1.334 1.00 47.41 211 TRP A C 1
ATOM 1634 O O . TRP A 1 211 ? 18.327 9.391 0.587 1.00 47.41 211 TRP A O 1
ATOM 1644 N N . VAL A 1 212 ? 17.411 8.731 2.522 1.00 42.88 212 VAL A N 1
ATOM 1645 C CA . VAL A 1 212 ? 18.486 7.789 2.817 1.00 42.88 212 VAL A CA 1
ATOM 1646 C C . VAL A 1 212 ? 17.975 6.428 2.371 1.00 42.88 212 VAL A C 1
ATOM 1648 O O . VAL A 1 212 ? 17.408 5.676 3.161 1.00 42.88 212 VAL A O 1
ATOM 1651 N N . LEU A 1 213 ? 18.121 6.130 1.075 1.00 43.44 213 LEU A N 1
ATOM 1652 C CA . LEU A 1 213 ? 18.110 4.733 0.655 1.00 43.44 213 LEU A CA 1
ATOM 1653 C C . LEU A 1 213 ? 19.221 4.028 1.451 1.00 43.44 213 LEU A C 1
ATOM 1655 O O . LEU A 1 213 ? 20.312 4.600 1.584 1.00 43.44 213 LEU A O 1
ATOM 1659 N N . PRO A 1 214 ? 18.967 2.843 2.031 1.00 41.22 214 PRO A N 1
ATOM 1660 C CA . PRO A 1 214 ? 20.035 2.074 2.650 1.00 41.22 214 PRO A CA 1
ATOM 1661 C C . PRO A 1 214 ? 21.145 1.890 1.610 1.00 41.22 214 PRO A C 1
ATOM 1663 O O . PRO A 1 214 ? 20.882 1.466 0.485 1.00 41.22 214 PRO A O 1
ATOM 1666 N N . ARG A 1 215 ? 22.372 2.294 1.961 1.00 39.97 215 ARG A N 1
ATOM 1667 C CA . ARG A 1 215 ? 23.540 2.093 1.100 1.00 39.97 215 ARG A CA 1
ATOM 1668 C C . ARG A 1 215 ? 23.683 0.601 0.823 1.00 39.97 215 ARG A C 1
ATOM 1670 O O . ARG A 1 215 ? 23.637 -0.197 1.758 1.00 39.97 215 ARG A O 1
ATOM 1677 N N . GLU A 1 216 ? 23.872 0.250 -0.444 1.00 39.66 216 GLU A N 1
ATOM 1678 C CA . GLU A 1 216 ? 24.282 -1.088 -0.871 1.00 39.66 216 GLU A CA 1
ATOM 1679 C C . GLU A 1 216 ? 25.748 -1.333 -0.475 1.00 39.66 216 GLU A C 1
ATOM 1681 O O . GLU A 1 216 ? 26.621 -1.405 -1.327 1.00 39.66 216 GLU A O 1
ATOM 1686 N N . ASP A 1 217 ? 26.041 -1.413 0.822 1.00 38.97 217 ASP A N 1
ATOM 1687 C CA . ASP A 1 217 ? 27.372 -1.765 1.322 1.00 38.97 217 ASP A CA 1
ATOM 1688 C C . ASP A 1 217 ? 27.253 -2.914 2.338 1.00 38.97 217 ASP A C 1
ATOM 1690 O O . ASP A 1 217 ? 27.354 -2.678 3.544 1.00 38.97 217 ASP A O 1
ATOM 1694 N N . VAL A 1 218 ? 27.033 -4.147 1.852 1.00 36.03 218 VAL A N 1
ATOM 1695 C CA . VAL A 1 218 ? 27.496 -5.410 2.478 1.00 36.03 218 VAL A CA 1
ATOM 1696 C C . VAL A 1 218 ? 27.793 -6.444 1.396 1.00 36.03 218 VAL A C 1
ATOM 1698 O O . VAL A 1 218 ? 26.867 -6.752 0.613 1.00 36.03 218 VAL A O 1
#

Solvent-accessible surface area (backbone atoms only — not comparable to full-atom values): 12786 Å² total; per-residue (Å²): 132,94,63,82,76,81,71,69,75,82,41,86,88,72,56,81,78,94,74,87,60,96,90,46,78,68,44,70,44,51,66,40,63,49,96,83,70,31,50,34,34,45,34,22,34,83,91,30,64,31,10,25,48,33,35,48,57,98,90,41,79,46,67,44,47,44,50,62,42,46,62,69,42,61,71,70,58,16,62,74,50,66,55,53,35,37,28,66,46,71,33,42,19,42,36,66,41,73,87,40,32,37,38,37,36,37,18,28,28,85,77,31,54,90,70,65,85,56,34,32,66,26,32,31,34,37,39,34,23,42,74,85,70,47,67,75,45,75,44,74,78,56,75,97,33,91,81,26,8,35,40,63,42,42,48,37,63,73,29,90,92,41,67,94,50,22,40,78,54,60,45,36,34,34,34,38,36,26,60,58,90,48,59,106,84,50,82,65,89,62,94,63,71,70,47,77,48,67,42,65,56,80,63,92,86,62,90,75,99,72,83,73,70,70,76,95,78,130

Foldseek 3Di:
DPDDCPDPPDDPVNDDDLDDDPVDPKDWADWDAFPVRKIWTWIQDPVAQQTWTWIADPVGIDTDRVLVLLCPDDPVSSVQQNLAGCSLFQHKEWDAAPQRKIKMKTWGQSRNDNDDVFQLNIWIKIFIAHNVGHTPDIDTPDDRDNAKHKDHKYWFLDDPVCPVNSRVAFTKIKIKIHGDPDDVDDDRPDPTPIDMFIAGDHDPDDDDDDGPRPDPDD

Mean predicted aligned error: 8.67 Å

Sequence (218 aa):
EGRRCDDLPLTIASMQPVCHYPEGEVRVGNHVVDAQNQPWFYASTPSKSGGGLWHRSADGWHARDLAELCASLAPEQAARFAHLDVGHGRSSSISRDRAGQIHLILATNPNGQAVRWYDPSLELFYWLVDAKGHLVALQQVSSPDPDSAHWLPALEQWDWAQPQRACAEAPWFMYTAGLNLGGIGGDNANTMTTKVFLGRLPLHGHGEESWVLPREDV

Secondary structure (DSSP, 8-state):
--S---SPSP-TTT---S---TT---EEEEEEE-TTS-EEEEEEETTEEEEEEEEE-SS-EEEEEHHHHHHTS-HHHHHHHTT---TT---EEEEE-TT--EEEEEEE-TT-----TT-TT-EEEEEEE-TTS-EEEEEE-S---TT-EEEEEEEE---TT-TTTTTSSPPEEEEEEE-----TTS--------EEEEEEPPPTTSS-----PPP---

=== Feature glossary ===
The record interleaves many kinds of information about one protein. Here is each kind framed as the question it answers.

Q: What known structures does this most resemble?
A: Structural nearest neighbors (via Foldseek easy-search vs the PDB). Reported per hit: target PDB id, E-value, and alignment TM-score. A TM-score above ~0.5 is the conventional threshold for 'same fold'.

Q: Where is each backbone atom in 3D?
A: The mmCIF table is the protein's shape written out atom by atom. For each backbone N, Cα, C, and carbonyl O, it records an (x, y, z) coordinate triple in Å plus the residue type, chain letter, and residue number.

Q: What are the backbone torsion angles?
A: The φ/ψ torsion pair specifies the backbone conformation at each residue. φ rotates about the N–Cα bond, ψ about the Cα–C bond. Steric clashes forbid most of the (φ, ψ) plane — the allowed regions (α-helix basin, β-sheet basin, left-handed helix) are the Ramachandran-allowed regions.

Q: Which residues are buried vs exposed?
A: Solvent-accessible surface area (SASA) is the area in Å² traced out by the centre of a 1.4 Å probe sphere (a water molecule) rolled over the protein's van der Waals surface (Shrake–Rupley / Lee–Richards construction). Buried residues have near-zero SASA; fully exposed residues can exceed 200 Å². The total SASA scales roughly with the number of surface residues.

Q: How confident is the AlphaFold model at each residue?
A: pLDDT is the predicted lDDT-Cα score: AlphaFold's confidence that the local environment of each residue (all inter-atomic distances within 15 Å) is correctly placed. It is a per-residue number between 0 and 100, with higher meaning more reliable.

Q: What does the local fold look like, residue by residue?
A: 3Di is Foldseek's structural alphabet. Each residue is assigned one of twenty discrete states based on how its Cα sits relative to its spatial (not sequential) neighbors. Aligning 3Di strings finds structural homologs roughly as well as full 3D superposition, but orders of magnitude faster.

Q: How big and how compact is the whole molecule?
A: Radius of gyration (Rg) is the root-mean-square distance of Cα atoms from their centroid — a single number for overall size and compactness. A globular domain of N residues has Rg ≈ 2.2·N^0.38 Å; an extended or disordered chain has a much larger Rg. The Cα contact count is the number of residue pairs whose Cα atoms are within 8 Å and are more than four positions apart in sequence — a standard proxy for tertiary packing density. The bounding box is the smallest axis-aligned box enclosing all Cα atoms.

Q: Which residues are in helices, strands, or loops?
A: DSSP 8-state secondary structure assigns each residue one of H (α-helix), G (3₁₀-helix), I (π-helix), E (extended β-strand), B (isolated β-bridge), T (hydrogen-bonded turn), S (bend), or '-' (coil). The assignment is computed from backbone hydrogen-bond geometry via the Kabsch–Sander algorithm.

Q: How mobile is each atom in the crystal?
A: Crystallographic B-factors measure how much each atom's electron density is smeared out, in Å². They rise in mobile loops and surface residues and fall in the buried interior. In AlphaFold models this column is repurposed to hold pLDDT instead.

Q: What if only a Cα trace is available?
A: P-SEA three-state annotation labels each residue as helix, strand, or coil based purely on the geometry of the Cα trace. It serves as a fallback when the full backbone (and thus DSSP) is unavailable.

Q: What family and function is it annotated with?
A: Database cross-references. InterPro integrates a dozen domain/family signature databases into unified entries with residue-range hits. GO terms attach function/process/location labels with evidence codes. CATH codes position the fold in a four-level structural taxonomy. Organism is the NCBI-taxonomy species name.

Q: Are the domains correctly placed relative to each other?
A: Predicted Aligned Error (PAE) is an AlphaFold confidence matrix: entry (i, j) is the expected error in the position of residue j, in ångströms, when the prediction is superimposed on the true structure at residue i. Low PAE within a block of residues means that block is internally rigid and well-predicted; high PAE between two blocks means their relative placement is uncertain even if each block individually is confident.

Q: What do the diagnostic plots show?
A: Three diagnostic plots accompany the record. The Cα contact map visualizes the tertiary structure as a 2D adjacency matrix (8 Å cutoff, sequence-local contacts suppressed). The Ramachandran plot shows the distribution of backbone (φ, ψ) torsions, with points in the α and β basins reflecting secondary structure content. The PAE plot shows AlphaFold's inter-residue confidence as a color matrix.

Q: What is the amino-acid chain?
A: Primary structure: the covalent order of the twenty standard amino acids along the backbone. Two proteins with the same sequence will (almost always) fold to the same structure; two with 30% identity often share a fold but not the details.

Q: What do the rendered images show?
A: The six renders are orthographic views along the three Cartesian axes in both directions. Representation (cartoon, sticks, or surface) and color scheme (sequence-rainbow or by-chain) vary across proteins so the training set covers all the common visualization conventions.